Protein AF-A0A0B2RDI6-F1 (afdb_monomer_lite)

InterPro domains:
  IPR013785 Aldolase-type TIM barrel [G3DSA:3.20.20.70] (1-32)
  IPR013785 Aldolase-type TIM barrel [G3DSA:3.20.20.70] (33-181)
  IPR040072 Methyltransferase (Class A) [PTHR30544] (34-178)

Structure (mmCIF, N/CA/C/O backbone):
data_AF-A0A0B2RDI6-F1
#
_entry.id   AF-A0A0B2RDI6-F1
#
loop_
_atom_site.group_PDB
_atom_site.id
_atom_site.type_symbol
_atom_site.label_atom_id
_atom_site.label_alt_id
_atom_site.label_comp_id
_atom_site.label_asym_id
_atom_site.label_entity_id
_atom_site.label_seq_id
_atom_site.pdbx_PDB_ins_code
_atom_site.Cartn_x
_atom_site.Cartn_y
_atom_site.Cartn_z
_atom_site.occupancy
_atom_site.B_iso_or_equiv
_atom_site.auth_seq_id
_atom_site.auth_comp_id
_atom_site.auth_asym_id
_atom_site.auth_atom_id
_atom_site.pdbx_PDB_model_num
ATOM 1 N N . GLN A 1 1 ? 14.333 -8.161 12.331 1.00 55.66 1 GLN A N 1
ATOM 2 C CA . GLN A 1 1 ? 14.689 -9.020 11.202 1.00 55.66 1 GLN A CA 1
ATOM 3 C C . GLN A 1 1 ? 15.923 -8.425 10.549 1.00 55.66 1 GLN A C 1
ATOM 5 O O . GLN A 1 1 ? 15.960 -7.224 10.313 1.00 55.66 1 GLN A O 1
ATOM 10 N N . LEU A 1 2 ? 16.931 -9.261 10.303 1.00 61.75 2 LEU A N 1
ATOM 11 C CA . LEU A 1 2 ? 18.015 -8.994 9.362 1.00 61.75 2 LEU A CA 1
ATOM 12 C C . LEU A 1 2 ? 17.568 -9.537 8.002 1.00 61.75 2 LEU A C 1
ATOM 14 O O . LEU A 1 2 ? 17.430 -10.754 7.836 1.00 61.75 2 LEU A O 1
ATOM 18 N N . GLY A 1 3 ? 17.292 -8.629 7.063 1.00 66.44 3 GLY A N 1
ATOM 19 C CA . GLY A 1 3 ? 16.558 -8.953 5.837 1.00 66.44 3 GLY A CA 1
ATOM 20 C C . GLY A 1 3 ? 15.044 -9.115 6.070 1.00 66.44 3 GLY A C 1
ATOM 21 O O . GLY A 1 3 ? 14.566 -8.857 7.175 1.00 66.44 3 GLY A O 1
ATOM 22 N N . CYS A 1 4 ? 14.268 -9.515 5.054 1.00 69.69 4 CYS A N 1
ATOM 23 C CA . CYS A 1 4 ? 12.799 -9.570 5.141 1.00 69.69 4 CYS A CA 1
ATOM 24 C C . CYS A 1 4 ? 12.193 -10.826 4.491 1.00 69.69 4 CYS A C 1
ATOM 26 O O . CYS A 1 4 ? 12.518 -11.175 3.359 1.00 69.69 4 CYS A O 1
ATOM 28 N N . LYS A 1 5 ? 11.244 -11.478 5.183 1.00 72.81 5 LYS A N 1
ATOM 29 C CA . LYS A 1 5 ? 10.504 -12.652 4.663 1.00 72.81 5 LYS A CA 1
ATOM 30 C C . LYS A 1 5 ? 9.453 -12.311 3.602 1.00 72.81 5 LYS A C 1
ATOM 32 O O . LYS A 1 5 ? 8.986 -13.210 2.912 1.00 72.81 5 LYS A O 1
ATOM 37 N N . MET A 1 6 ? 9.069 -11.039 3.480 1.00 74.12 6 MET A N 1
ATOM 38 C CA . MET A 1 6 ? 8.006 -10.615 2.559 1.00 74.12 6 MET A CA 1
ATOM 39 C C . MET A 1 6 ? 8.438 -10.670 1.091 1.00 74.12 6 MET A C 1
ATOM 41 O O . MET A 1 6 ? 7.585 -10.838 0.219 1.00 74.12 6 MET A O 1
ATOM 45 N N . GLY A 1 7 ? 9.744 -10.538 0.825 1.00 69.19 7 GLY A N 1
ATOM 46 C CA . GLY A 1 7 ? 10.308 -10.621 -0.524 1.00 69.19 7 GLY A CA 1
ATOM 47 C C . GLY A 1 7 ? 9.741 -9.580 -1.490 1.00 69.19 7 GLY A C 1
ATOM 48 O O . GLY A 1 7 ? 9.550 -9.886 -2.660 1.00 69.19 7 GLY A O 1
ATOM 49 N N . CYS A 1 8 ? 9.394 -8.383 -1.007 1.00 75.44 8 CYS A N 1
ATOM 50 C CA . CYS A 1 8 ? 8.837 -7.332 -1.856 1.00 75.44 8 CYS A CA 1
ATOM 51 C C . CYS A 1 8 ? 9.841 -6.937 -2.946 1.00 75.44 8 CYS A C 1
ATOM 53 O O . CYS A 1 8 ? 10.947 -6.500 -2.632 1.00 75.44 8 CYS A O 1
ATOM 55 N N . ASN A 1 9 ? 9.427 -7.021 -4.210 1.00 78.62 9 ASN A N 1
ATOM 56 C CA . ASN A 1 9 ? 10.300 -6.823 -5.374 1.00 78.62 9 ASN A CA 1
ATOM 57 C C . ASN A 1 9 ? 10.726 -5.352 -5.577 1.00 78.62 9 ASN A C 1
ATOM 59 O O . ASN A 1 9 ? 11.577 -5.055 -6.407 1.00 78.62 9 ASN A O 1
ATOM 63 N N . PHE A 1 10 ? 10.121 -4.427 -4.830 1.00 70.75 10 PHE A N 1
ATOM 64 C CA . PHE A 1 10 ? 10.419 -2.991 -4.837 1.00 70.75 10 PHE A CA 1
ATOM 65 C C . PHE A 1 10 ? 11.249 -2.541 -3.620 1.00 70.75 10 PHE A C 1
ATOM 67 O O . PHE A 1 10 ? 11.517 -1.355 -3.466 1.00 70.75 10 PHE A O 1
ATOM 74 N N . CYS A 1 11 ? 11.615 -3.444 -2.704 1.00 72.44 11 CYS A N 1
ATOM 75 C CA . CYS A 1 11 ? 12.265 -3.098 -1.437 1.00 72.44 11 CYS A CA 1
ATOM 76 C C . CYS A 1 11 ? 13.647 -3.747 -1.344 1.00 72.44 11 CYS A C 1
ATOM 78 O O . CYS A 1 11 ? 13.751 -4.969 -1.455 1.00 72.44 11 CYS A O 1
ATOM 80 N N . ALA A 1 12 ? 14.699 -2.973 -1.047 1.00 71.56 12 ALA A N 1
ATOM 81 C CA . ALA A 1 12 ? 16.057 -3.515 -0.966 1.00 71.56 12 ALA A CA 1
ATOM 82 C C . ALA A 1 12 ? 16.187 -4.596 0.115 1.00 71.56 12 ALA A C 1
ATOM 84 O O . ALA A 1 12 ? 16.801 -5.636 -0.111 1.00 71.56 12 ALA A O 1
ATOM 85 N N . THR A 1 13 ? 15.540 -4.406 1.268 1.00 68.94 13 THR A N 1
ATOM 86 C CA . THR A 1 13 ? 15.526 -5.403 2.348 1.00 68.94 13 THR A CA 1
ATOM 87 C C . THR A 1 13 ? 14.777 -6.682 1.951 1.00 68.94 13 THR A C 1
ATOM 89 O O . THR A 1 13 ? 15.102 -7.762 2.444 1.00 68.94 13 THR A O 1
ATOM 92 N N . GLY A 1 14 ? 13.792 -6.577 1.050 1.00 66.06 14 GLY A N 1
ATOM 93 C CA . GLY A 1 14 ? 13.122 -7.725 0.434 1.00 66.06 14 GLY A CA 1
ATOM 94 C C . GLY A 1 14 ? 14.078 -8.525 -0.450 1.00 66.06 14 GLY A C 1
ATOM 95 O O . GLY A 1 14 ? 14.174 -9.742 -0.294 1.00 66.06 14 GLY A O 1
ATOM 96 N N . SER A 1 15 ? 14.850 -7.837 -1.295 1.00 70.88 15 SER A N 1
ATOM 97 C CA . SER A 1 15 ? 15.846 -8.447 -2.187 1.00 70.88 15 SER A CA 1
ATOM 98 C C . SER A 1 15 ? 16.991 -9.150 -1.448 1.00 70.88 15 SER A C 1
ATOM 100 O O . SER A 1 15 ? 17.579 -10.087 -1.976 1.00 70.88 15 SER A O 1
ATOM 102 N N . MET A 1 16 ? 17.296 -8.746 -0.210 1.00 67.75 16 MET A N 1
ATOM 103 C CA . MET A 1 16 ? 18.313 -9.397 0.631 1.00 67.75 16 MET A CA 1
ATOM 104 C C . MET A 1 16 ? 17.883 -10.772 1.181 1.00 67.75 16 MET A C 1
ATOM 106 O O . MET A 1 16 ? 18.728 -11.499 1.712 1.00 67.75 16 MET A O 1
ATOM 110 N N . GLY A 1 17 ? 16.592 -11.123 1.088 1.00 64.25 17 GLY A N 1
ATOM 111 C CA . GLY A 1 17 ? 16.019 -12.328 1.696 1.00 64.25 17 GLY A CA 1
ATOM 112 C C . GLY A 1 17 ? 16.033 -12.293 3.230 1.00 64.25 17 GLY A C 1
ATOM 113 O O . GLY A 1 17 ? 16.539 -11.358 3.841 1.00 64.25 17 GLY A O 1
ATOM 114 N N . PHE A 1 18 ? 15.463 -13.302 3.892 1.00 75.50 18 PHE A N 1
ATOM 115 C CA . PHE A 1 18 ? 15.474 -13.392 5.359 1.00 75.50 18 PHE A CA 1
ATOM 116 C C . PHE A 1 18 ? 16.725 -14.112 5.871 1.00 75.50 18 PHE A C 1
ATOM 118 O O . PHE A 1 18 ? 16.995 -15.235 5.451 1.00 75.50 18 PHE A O 1
ATOM 125 N N . LYS A 1 19 ? 17.438 -13.501 6.829 1.00 73.25 19 LYS A N 1
ATOM 126 C CA . LYS A 1 19 ? 18.586 -14.123 7.509 1.00 73.25 19 LYS A CA 1
ATOM 127 C C . LYS A 1 19 ? 18.251 -14.562 8.932 1.00 73.25 19 LYS A C 1
ATOM 129 O O . LYS A 1 19 ? 18.345 -15.745 9.238 1.00 73.25 19 LYS A O 1
ATOM 134 N N . ASN A 1 20 ? 17.862 -13.631 9.807 1.00 60.94 20 ASN A N 1
ATOM 135 C CA . ASN A 1 20 ? 17.522 -13.950 11.198 1.00 60.94 20 ASN A CA 1
ATOM 136 C C . ASN A 1 20 ? 16.555 -12.923 11.814 1.00 60.94 20 ASN A C 1
ATOM 138 O O . ASN A 1 20 ? 16.365 -11.824 11.285 1.00 60.94 20 ASN A O 1
ATOM 142 N N . ASN A 1 21 ? 15.948 -13.263 12.949 1.00 63.91 21 ASN A N 1
ATOM 143 C CA . ASN A 1 21 ? 15.257 -12.295 13.797 1.00 63.91 21 ASN A CA 1
ATOM 144 C C . ASN A 1 21 ? 16.281 -11.500 14.622 1.00 63.91 21 ASN A C 1
ATOM 146 O O . ASN A 1 21 ? 17.353 -12.007 14.937 1.00 63.91 21 ASN A O 1
ATOM 150 N N . LEU A 1 22 ? 15.951 -10.245 14.928 1.00 52.34 22 LEU A N 1
ATOM 151 C CA . LEU A 1 22 ? 16.745 -9.421 15.847 1.00 52.34 22 LEU A CA 1
ATOM 152 C C . LEU A 1 22 ? 16.388 -9.809 17.299 1.00 52.34 22 LEU A C 1
ATOM 154 O O . LEU A 1 22 ? 15.410 -10.527 17.514 1.00 52.34 22 LEU A O 1
ATOM 158 N N . SER A 1 23 ? 17.167 -9.392 18.294 1.00 49.38 23 SER A N 1
ATOM 159 C CA . SER A 1 23 ? 16.814 -9.594 19.708 1.00 49.38 23 SER A CA 1
ATOM 160 C C . SER A 1 23 ? 15.769 -8.573 20.175 1.00 49.38 23 SER A C 1
ATOM 162 O O . SER A 1 23 ? 15.641 -7.508 19.581 1.00 49.38 23 SER A O 1
ATOM 164 N N . SER A 1 24 ? 15.030 -8.847 21.259 1.00 48.91 24 SER A N 1
ATOM 165 C CA . SER A 1 24 ? 14.011 -7.932 21.818 1.00 48.91 24 SER A CA 1
ATOM 166 C C . SER A 1 24 ? 14.545 -6.518 22.110 1.00 48.91 24 SER A C 1
ATOM 168 O O . SER A 1 24 ? 13.804 -5.548 21.971 1.00 48.91 24 SER A O 1
ATOM 170 N N . GLY A 1 25 ? 15.836 -6.397 22.454 1.00 39.94 25 GLY A N 1
ATOM 171 C CA . GLY A 1 25 ? 16.526 -5.116 22.664 1.00 39.94 25 GLY A CA 1
ATOM 172 C C . GLY A 1 25 ? 16.821 -4.329 21.378 1.00 39.94 25 GLY A C 1
ATOM 173 O O . GLY A 1 25 ? 17.068 -3.133 21.438 1.00 39.94 25 GLY A O 1
ATOM 174 N N . GLU A 1 26 ? 16.728 -4.973 20.216 1.00 45.78 26 GLU A N 1
ATOM 175 C CA . GLU A 1 26 ? 16.889 -4.394 18.874 1.00 45.78 26 GLU A CA 1
ATOM 176 C C . GLU A 1 26 ? 15.532 -4.276 18.131 1.00 45.78 26 GLU A C 1
ATOM 178 O O . GLU A 1 26 ? 15.491 -3.874 16.969 1.00 45.78 26 GLU A O 1
ATOM 183 N N . ILE A 1 27 ? 14.418 -4.672 18.773 1.00 47.72 27 ILE A N 1
ATOM 184 C CA . ILE A 1 27 ? 13.132 -5.022 18.129 1.00 47.72 27 ILE A CA 1
ATOM 185 C C . ILE A 1 27 ? 11.962 -4.091 18.440 1.00 47.72 27 ILE A C 1
ATOM 187 O O . ILE A 1 27 ? 10.889 -4.306 17.884 1.00 47.72 27 ILE A O 1
ATOM 191 N N . VAL A 1 28 ? 12.111 -3.047 19.257 1.00 40.94 28 VAL A N 1
ATOM 192 C CA . VAL A 1 28 ? 10.952 -2.249 19.725 1.00 40.94 28 VAL A CA 1
ATOM 193 C C . VAL A 1 28 ? 10.141 -1.558 18.595 1.00 40.94 28 VAL A C 1
ATOM 195 O O . VAL A 1 28 ? 9.100 -0.973 18.856 1.00 40.94 28 VAL A O 1
ATOM 198 N N . GLU A 1 29 ? 10.483 -1.745 17.317 1.00 44.69 29 GLU A N 1
ATOM 199 C CA . GLU A 1 29 ? 9.603 -1.450 16.179 1.00 44.69 29 GLU A CA 1
ATOM 200 C C . GLU A 1 29 ? 9.430 -2.604 15.157 1.00 44.69 29 GLU A C 1
ATOM 202 O O . GLU A 1 29 ? 9.470 -2.370 13.954 1.00 44.69 29 GLU A O 1
ATOM 207 N N . GLN A 1 30 ? 9.274 -3.876 15.558 1.00 38.09 30 GLN A N 1
ATOM 208 C CA . GLN A 1 30 ? 9.114 -4.981 14.585 1.00 38.09 30 GLN A CA 1
ATOM 209 C C . GLN A 1 30 ? 8.209 -6.128 15.048 1.00 38.09 30 GLN A C 1
ATOM 211 O O . GLN A 1 30 ? 8.651 -7.268 15.209 1.00 38.09 30 GLN A O 1
ATOM 216 N N . LEU A 1 31 ? 6.913 -5.859 15.198 1.00 42.16 31 LEU A N 1
ATOM 217 C CA . LEU A 1 31 ? 5.933 -6.881 15.573 1.00 42.16 31 LEU A CA 1
ATOM 218 C C . LEU A 1 31 ? 4.974 -7.221 14.423 1.00 42.16 31 LEU A C 1
ATOM 220 O O . LEU A 1 31 ? 3.780 -6.970 14.502 1.00 42.16 31 LEU A O 1
ATOM 224 N N . VAL A 1 32 ? 5.485 -7.823 13.342 1.00 39.56 32 VAL A N 1
ATOM 225 C CA . VAL A 1 32 ? 4.635 -8.452 12.312 1.00 39.56 32 VAL A CA 1
ATOM 226 C C . VAL A 1 32 ? 5.298 -9.729 11.802 1.00 39.56 32 VAL A C 1
ATOM 228 O O . VAL A 1 32 ? 6.120 -9.665 10.896 1.00 39.56 32 VAL A O 1
ATOM 231 N N . HIS A 1 33 ? 4.956 -10.887 12.379 1.00 35.38 33 HIS A N 1
ATOM 232 C CA . HIS A 1 33 ? 4.965 -12.206 11.718 1.00 35.38 33 HIS A CA 1
ATOM 233 C C . HIS A 1 33 ? 4.315 -13.258 12.636 1.00 35.38 33 HIS A C 1
ATOM 235 O O . HIS A 1 33 ? 4.952 -13.695 13.583 1.00 35.38 33 HIS A O 1
ATOM 241 N N . VAL A 1 34 ? 3.061 -13.628 12.350 1.00 31.78 34 VAL A N 1
ATOM 242 C CA . VAL A 1 34 ? 2.435 -14.978 12.321 1.00 31.78 34 VAL A CA 1
ATOM 243 C C . VAL A 1 34 ? 0.935 -14.706 12.160 1.00 31.78 34 VAL A C 1
ATOM 245 O O . VAL A 1 34 ? 0.288 -14.276 13.105 1.00 31.78 34 VAL A O 1
ATOM 248 N N . GLY A 1 35 ? 0.400 -14.884 10.946 1.00 44.09 35 GLY A N 1
ATOM 249 C CA . GLY A 1 35 ? -1.008 -14.628 10.620 1.00 44.09 35 GLY A CA 1
ATOM 250 C C . GLY A 1 35 ? -1.423 -13.181 10.885 1.00 44.09 35 GLY A C 1
ATOM 251 O O . GLY A 1 35 ? -1.831 -12.864 11.994 1.00 44.09 35 GLY A O 1
ATOM 252 N N . ILE A 1 36 ? -1.356 -12.313 9.868 1.00 56.75 36 ILE A N 1
ATOM 253 C CA . ILE A 1 36 ? -1.714 -10.880 9.962 1.00 56.75 36 ILE A CA 1
ATOM 254 C C . ILE A 1 36 ? -2.978 -10.652 10.813 1.00 56.75 36 ILE A C 1
ATOM 256 O O . ILE A 1 36 ? -2.986 -9.789 11.678 1.00 56.75 36 ILE A O 1
ATOM 260 N N . ILE A 1 37 ? -3.986 -11.510 10.656 1.00 57.66 37 ILE A N 1
ATOM 261 C CA . ILE A 1 37 ? -5.246 -11.489 11.409 1.00 57.66 37 ILE A CA 1
ATOM 262 C C . ILE A 1 37 ? -5.040 -11.723 12.917 1.00 57.66 37 ILE A C 1
ATOM 264 O O . ILE A 1 37 ? -5.522 -10.957 13.747 1.00 57.66 37 ILE A O 1
ATOM 268 N N . HIS A 1 38 ? -4.307 -12.775 13.292 1.00 59.09 38 HIS A N 1
ATOM 269 C CA . HIS A 1 38 ? -4.096 -13.141 14.694 1.00 59.09 38 HIS A CA 1
ATOM 270 C C . HIS A 1 38 ? -3.148 -12.161 15.398 1.00 59.09 38 HIS A C 1
ATOM 272 O O . HIS A 1 38 ? -3.359 -11.819 16.559 1.00 59.09 38 HIS A O 1
ATOM 278 N N . ALA A 1 39 ? -2.138 -11.664 14.680 1.00 63.78 39 ALA A N 1
ATOM 279 C CA . ALA A 1 39 ? -1.212 -10.656 15.180 1.00 63.78 39 ALA A CA 1
ATOM 280 C C . ALA A 1 39 ? -1.897 -9.300 15.411 1.00 63.78 39 ALA A C 1
ATOM 282 O O . ALA A 1 39 ? -1.655 -8.683 16.442 1.00 63.78 39 ALA A O 1
ATOM 283 N N . ILE A 1 40 ? -2.787 -8.867 14.508 1.00 64.50 40 ILE A N 1
ATOM 284 C CA . ILE A 1 40 ? -3.571 -7.632 14.679 1.00 64.50 40 ILE A CA 1
ATOM 285 C C . ILE A 1 40 ? -4.455 -7.721 15.931 1.00 64.50 40 ILE A C 1
ATOM 287 O O . ILE A 1 40 ? -4.456 -6.804 16.753 1.00 64.50 40 ILE A O 1
ATOM 291 N N . ASN A 1 41 ? -5.150 -8.847 16.118 1.00 64.88 41 ASN A N 1
ATOM 292 C CA . ASN A 1 41 ? -6.001 -9.060 17.291 1.00 64.88 41 ASN A CA 1
ATOM 293 C C . ASN A 1 41 ? -5.192 -9.104 18.593 1.00 64.88 41 ASN A C 1
ATOM 295 O O . ASN A 1 41 ? -5.609 -8.539 19.601 1.00 64.88 41 ASN A O 1
ATOM 299 N N . LYS A 1 42 ? -4.016 -9.738 18.571 1.00 69.00 42 LYS A N 1
ATOM 300 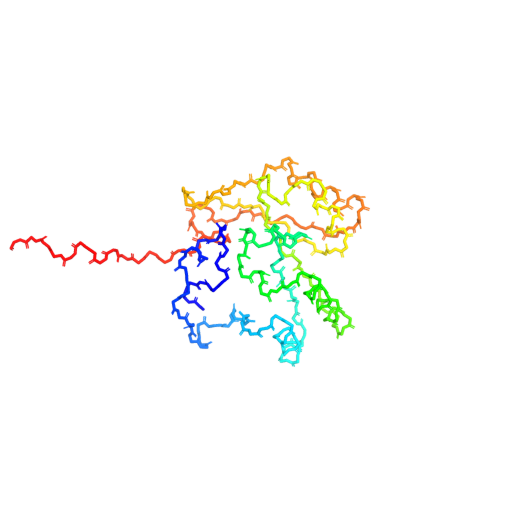C CA . LYS A 1 42 ? -3.122 -9.775 19.730 1.00 69.00 42 LYS A CA 1
ATOM 301 C C . LYS A 1 42 ? -2.556 -8.388 20.059 1.00 69.00 42 LYS A C 1
ATOM 303 O O . LYS A 1 42 ? -2.579 -7.991 21.216 1.00 69.00 42 LYS A O 1
ATOM 308 N N . LEU A 1 43 ? -2.129 -7.628 19.048 1.00 66.44 43 LEU A N 1
ATOM 309 C CA . LEU A 1 43 ? -1.599 -6.272 19.215 1.00 66.44 43 LEU A CA 1
ATOM 310 C C . LEU A 1 43 ? -2.626 -5.330 19.857 1.00 66.44 43 LEU A C 1
ATOM 312 O O . LEU A 1 43 ? -2.254 -4.516 20.695 1.00 66.44 43 LEU A O 1
ATOM 316 N N . HIS A 1 44 ? -3.908 -5.454 19.499 1.00 66.69 44 HIS A N 1
ATOM 317 C CA . HIS A 1 44 ? -4.978 -4.669 20.119 1.00 66.69 44 HIS A CA 1
ATOM 318 C C . HIS A 1 44 ? -5.063 -4.887 21.635 1.00 66.69 44 HIS A C 1
ATOM 320 O O . HIS A 1 44 ? -5.204 -3.925 22.386 1.00 66.69 44 HIS A O 1
ATOM 326 N N . ASN A 1 45 ? -4.965 -6.146 22.067 1.00 68.88 45 ASN A N 1
ATOM 327 C CA . ASN A 1 45 ? -5.042 -6.503 23.480 1.00 68.88 45 ASN A CA 1
ATOM 328 C C . ASN A 1 45 ? -3.780 -6.080 24.239 1.00 68.88 45 ASN A C 1
ATOM 330 O O . ASN A 1 45 ? -3.878 -5.577 25.354 1.00 68.88 45 ASN A O 1
ATOM 334 N N . ASP A 1 46 ? -2.609 -6.279 23.629 1.00 69.75 46 ASP A N 1
ATOM 335 C CA . ASP A 1 46 ? -1.319 -6.026 24.274 1.00 69.75 46 ASP A CA 1
ATOM 336 C C . ASP A 1 46 ? -0.995 -4.518 24.346 1.00 69.75 46 ASP A C 1
ATOM 338 O O . ASP A 1 46 ? -0.347 -4.073 25.293 1.00 69.75 46 ASP A O 1
ATOM 342 N N . LEU A 1 47 ? -1.435 -3.720 23.361 1.00 67.75 47 LEU A N 1
ATOM 343 C CA . LEU A 1 47 ? -1.140 -2.285 23.236 1.00 67.75 47 LEU A CA 1
ATOM 344 C C . LEU A 1 47 ? -2.390 -1.481 22.818 1.00 67.75 47 LEU A C 1
ATOM 346 O O . LEU A 1 47 ? -2.480 -0.993 21.681 1.00 67.75 47 LEU A O 1
ATOM 350 N N . PRO A 1 48 ? -3.367 -1.301 23.727 1.00 68.69 48 PRO A N 1
ATOM 351 C CA . PRO A 1 48 ? -4.550 -0.503 23.442 1.00 68.69 48 PRO A CA 1
ATOM 352 C C . PRO A 1 48 ? -4.145 0.957 23.214 1.00 68.69 48 PRO A C 1
ATOM 354 O O . PRO A 1 48 ? -3.436 1.552 24.022 1.00 68.69 48 PRO A O 1
ATOM 357 N N . GLY A 1 49 ? -4.600 1.557 22.112 1.00 70.06 49 GLY A N 1
ATOM 358 C CA . GLY A 1 49 ? -4.320 2.968 21.820 1.00 70.06 49 GLY A CA 1
ATOM 359 C C . GLY A 1 49 ? -3.460 3.244 20.582 1.00 70.06 49 GLY A C 1
ATOM 360 O O . GLY A 1 49 ? -3.356 4.396 20.169 1.00 70.06 49 GLY A O 1
ATOM 361 N N . LEU A 1 50 ? -2.842 2.221 19.985 1.00 73.25 50 LEU A N 1
ATOM 362 C CA . LEU A 1 50 ? -1.913 2.400 18.867 1.00 73.25 50 LEU A CA 1
ATOM 363 C C . LEU A 1 50 ? -2.643 2.505 17.516 1.00 73.25 50 LEU A C 1
ATOM 365 O O . LEU A 1 50 ? -3.491 1.674 17.198 1.00 73.25 50 LEU A O 1
ATOM 369 N N . ASN A 1 51 ? -2.278 3.494 16.693 1.00 75.62 51 ASN A N 1
ATOM 370 C CA . ASN A 1 51 ? -2.714 3.545 15.293 1.00 75.62 51 ASN A CA 1
ATOM 371 C C . ASN A 1 51 ? -1.991 2.477 14.464 1.00 75.62 51 ASN A C 1
ATOM 373 O O . ASN A 1 51 ? -0.792 2.262 14.634 1.00 75.62 51 ASN A O 1
ATOM 377 N N . LEU A 1 52 ? -2.699 1.857 13.521 1.00 78.81 52 LEU A N 1
ATOM 378 C CA . LEU A 1 52 ? -2.143 0.805 12.673 1.00 78.81 52 LEU A CA 1
ATOM 379 C C . LEU A 1 52 ? -1.761 1.375 11.305 1.00 78.81 52 LEU A C 1
ATOM 381 O O . LEU A 1 52 ? -2.626 1.850 10.577 1.00 78.81 52 LEU A O 1
ATOM 385 N N . ALA A 1 53 ? -0.488 1.290 10.923 1.00 78.88 53 ALA A N 1
ATOM 386 C CA . ALA A 1 53 ? -0.075 1.460 9.531 1.00 78.88 53 ALA A CA 1
ATOM 387 C C . ALA A 1 53 ? -0.026 0.084 8.855 1.00 78.88 53 ALA A C 1
ATOM 389 O O . ALA A 1 53 ? 0.581 -0.848 9.382 1.00 78.88 53 ALA A O 1
ATOM 390 N N . PHE A 1 54 ? -0.690 -0.060 7.710 1.00 83.38 54 PHE A N 1
ATOM 391 C CA . PHE A 1 54 ? -0.803 -1.328 7.004 1.00 83.38 54 PHE A CA 1
ATOM 392 C C . PHE A 1 54 ? -0.347 -1.211 5.548 1.00 83.38 54 PHE A C 1
ATOM 394 O O . PHE A 1 54 ? -0.957 -0.519 4.733 1.00 83.38 54 PHE A O 1
ATOM 401 N N . SER A 1 55 ? 0.700 -1.955 5.206 1.00 83.94 55 SER A N 1
ATOM 402 C CA . SER A 1 55 ? 1.297 -2.011 3.873 1.00 83.94 55 SER A CA 1
ATOM 403 C C . SER A 1 55 ? 0.453 -2.850 2.898 1.00 83.94 55 SER A C 1
ATOM 405 O O . SER A 1 55 ? 0.609 -4.069 2.785 1.00 83.94 55 SER A O 1
ATOM 407 N N . LEU A 1 56 ? -0.483 -2.198 2.196 1.00 87.81 56 LEU A N 1
ATOM 408 C CA . LEU A 1 56 ? -1.388 -2.851 1.238 1.00 87.81 56 LEU A CA 1
ATOM 409 C C . LEU A 1 56 ? -0.775 -2.953 -0.159 1.00 87.81 56 LEU A C 1
ATOM 411 O O . LEU A 1 56 ? -0.761 -4.037 -0.748 1.00 87.81 56 LEU A O 1
ATOM 415 N N . HIS A 1 57 ? -0.301 -1.807 -0.655 1.00 90.25 57 HIS A N 1
ATOM 416 C CA . HIS A 1 57 ? 0.414 -1.600 -1.917 1.00 90.25 57 HIS A CA 1
ATOM 417 C C . HIS A 1 57 ? -0.298 -1.947 -3.230 1.00 90.25 57 HIS A C 1
ATOM 419 O O . HIS A 1 57 ? 0.174 -1.507 -4.266 1.00 90.25 57 HIS A O 1
ATOM 425 N N . ALA A 1 58 ? -1.413 -2.674 -3.241 1.00 92.44 58 ALA A N 1
ATOM 426 C CA . ALA A 1 58 ? -2.259 -2.782 -4.429 1.00 92.44 58 ALA A CA 1
ATOM 427 C C . ALA A 1 58 ? -3.708 -3.150 -4.063 1.00 92.44 58 ALA A C 1
ATOM 429 O O . ALA A 1 58 ? -3.923 -3.878 -3.088 1.00 92.44 58 ALA A O 1
ATOM 430 N N . PRO A 1 59 ? -4.702 -2.670 -4.831 1.00 92.88 59 PRO A N 1
ATOM 431 C CA . PRO A 1 59 ? -6.119 -2.936 -4.590 1.00 92.88 59 PRO A CA 1
ATOM 432 C C . PRO A 1 59 ? -6.600 -4.273 -5.173 1.00 92.88 59 PRO A C 1
ATOM 434 O O . PRO A 1 59 ? -7.734 -4.670 -4.918 1.00 92.88 59 PRO A O 1
ATOM 437 N N . ALA A 1 60 ? -5.759 -4.968 -5.942 1.00 93.19 60 ALA A N 1
ATOM 438 C CA . ALA A 1 60 ? -6.070 -6.242 -6.580 1.00 93.19 60 ALA A CA 1
ATOM 439 C C . ALA A 1 60 ? -5.043 -7.319 -6.191 1.00 93.19 60 ALA A C 1
ATOM 441 O O . ALA A 1 60 ? -3.857 -7.041 -5.999 1.00 93.19 60 ALA A O 1
ATOM 442 N N . GLN A 1 61 ? -5.509 -8.558 -6.002 1.00 92.62 61 GLN A N 1
ATOM 443 C CA . GLN A 1 61 ? -4.699 -9.644 -5.437 1.00 92.62 61 GLN A CA 1
ATOM 444 C C . GLN A 1 61 ? -3.528 -10.050 -6.341 1.00 92.62 61 GLN A C 1
ATOM 446 O O . GLN A 1 61 ? -2.441 -10.329 -5.846 1.00 92.62 61 GLN A O 1
ATOM 451 N N . ASP A 1 62 ? -3.755 -10.104 -7.643 1.00 94.19 62 ASP A N 1
ATOM 452 C CA . ASP A 1 62 ? -2.759 -10.393 -8.672 1.00 94.19 62 ASP A CA 1
ATOM 453 C C . ASP A 1 62 ? -1.605 -9.384 -8.645 1.00 94.19 62 ASP A C 1
ATOM 455 O O . ASP A 1 62 ? -0.447 -9.785 -8.499 1.00 94.19 62 ASP A O 1
ATOM 459 N N . ILE A 1 63 ? -1.920 -8.087 -8.641 1.00 93.31 63 ILE A N 1
ATOM 460 C CA . ILE A 1 63 ? -0.927 -7.010 -8.538 1.00 93.31 63 ILE A CA 1
ATOM 461 C C . ILE A 1 63 ? -0.185 -7.112 -7.201 1.00 93.31 63 ILE A C 1
ATOM 463 O O . ILE A 1 63 ? 1.045 -7.035 -7.159 1.00 93.31 63 ILE A O 1
ATOM 467 N N . ARG A 1 64 ? -0.898 -7.384 -6.094 1.00 92.62 64 ARG A N 1
ATOM 468 C CA . ARG A 1 64 ? -0.266 -7.626 -4.784 1.00 92.62 64 ARG A CA 1
ATOM 469 C C . ARG A 1 64 ? 0.720 -8.788 -4.836 1.00 92.62 64 ARG A C 1
ATOM 471 O O . ARG A 1 64 ? 1.794 -8.680 -4.257 1.00 92.62 64 ARG A O 1
ATOM 478 N N . CYS A 1 65 ? 0.392 -9.884 -5.514 1.00 89.00 65 CYS A N 1
ATOM 479 C CA . CYS A 1 65 ? 1.292 -11.025 -5.666 1.00 89.00 65 CYS A CA 1
ATOM 480 C C . CYS A 1 65 ? 2.493 -10.726 -6.570 1.00 89.00 65 CYS A C 1
ATOM 482 O O . CYS A 1 65 ? 3.562 -11.292 -6.342 1.00 89.00 65 CYS A O 1
ATOM 484 N N . GLN A 1 66 ? 2.343 -9.842 -7.558 1.00 89.88 66 GLN A N 1
ATOM 485 C CA . GLN A 1 66 ? 3.441 -9.389 -8.411 1.00 89.88 66 GLN A CA 1
ATOM 486 C C . GLN A 1 66 ? 4.465 -8.554 -7.629 1.00 89.88 66 GLN A C 1
ATOM 488 O O . GLN A 1 66 ? 5.672 -8.748 -7.783 1.00 89.88 66 GLN A O 1
ATOM 493 N N . ILE A 1 67 ? 4.003 -7.636 -6.778 1.00 86.44 67 ILE A N 1
ATOM 494 C CA . ILE A 1 67 ? 4.880 -6.728 -6.019 1.00 86.44 67 ILE A CA 1
ATOM 495 C C . ILE A 1 67 ? 5.349 -7.331 -4.685 1.00 86.44 67 ILE A C 1
ATOM 497 O O . ILE A 1 67 ? 6.455 -7.045 -4.229 1.00 86.44 67 ILE A O 1
ATOM 501 N N . MET A 1 68 ? 4.528 -8.189 -4.075 1.00 83.81 68 MET A N 1
ATOM 502 C CA . MET A 1 68 ? 4.756 -8.856 -2.794 1.00 83.81 68 MET A CA 1
ATOM 503 C C . MET A 1 68 ? 4.381 -10.347 -2.916 1.00 83.81 68 MET A C 1
ATOM 505 O O . MET A 1 68 ? 3.265 -10.738 -2.570 1.00 83.81 68 MET A O 1
ATOM 509 N N . PRO A 1 69 ? 5.298 -11.223 -3.369 1.00 82.81 69 PRO A N 1
ATOM 510 C CA . PRO A 1 69 ? 5.014 -12.640 -3.630 1.00 82.81 69 PRO A CA 1
ATOM 511 C C . PRO A 1 69 ? 4.404 -13.406 -2.447 1.00 82.81 69 PRO A C 1
ATOM 513 O O . PRO A 1 69 ? 3.598 -14.322 -2.653 1.00 82.81 69 PRO A O 1
ATOM 516 N N . ALA A 1 70 ? 4.743 -13.010 -1.213 1.00 78.19 70 ALA A N 1
ATOM 517 C CA . ALA A 1 70 ? 4.168 -13.552 0.019 1.00 78.19 70 ALA A CA 1
ATOM 518 C C . ALA A 1 70 ? 2.651 -13.301 0.149 1.00 78.19 70 ALA A C 1
ATOM 520 O O . ALA A 1 70 ? 1.965 -14.058 0.834 1.00 78.19 70 ALA A O 1
ATOM 521 N N . ALA A 1 71 ? 2.097 -12.304 -0.553 1.00 81.25 71 ALA A N 1
ATOM 522 C CA . ALA A 1 71 ? 0.663 -12.014 -0.580 1.00 81.25 71 ALA A CA 1
ATOM 523 C C . ALA A 1 71 ? -0.179 -13.197 -1.082 1.00 81.25 71 ALA A C 1
ATOM 525 O O . ALA A 1 71 ? -1.364 -13.264 -0.769 1.00 81.25 71 ALA A O 1
ATOM 526 N N . ARG A 1 72 ? 0.411 -14.161 -1.808 1.00 83.38 72 ARG A N 1
ATOM 527 C CA . ARG A 1 72 ? -0.277 -15.396 -2.233 1.00 83.38 72 ARG A CA 1
ATOM 528 C C . ARG A 1 72 ? -0.841 -16.198 -1.062 1.00 83.38 72 ARG A C 1
ATOM 530 O O . ARG A 1 72 ? -1.904 -16.791 -1.191 1.00 83.38 72 ARG A O 1
ATOM 537 N N . ALA A 1 73 ? -0.159 -16.186 0.082 1.00 79.38 73 ALA A N 1
ATOM 538 C CA . ALA A 1 73 ? -0.621 -16.867 1.289 1.00 79.38 73 ALA A CA 1
ATOM 539 C C . ALA A 1 73 ? -1.725 -16.090 2.039 1.00 79.38 73 ALA A C 1
ATOM 541 O O . ALA A 1 73 ? -2.318 -16.620 2.977 1.00 79.38 73 ALA A O 1
ATOM 542 N N . PHE A 1 74 ? -2.013 -14.845 1.637 1.00 79.75 74 PHE A N 1
ATOM 543 C CA . PHE A 1 74 ? -2.906 -13.925 2.346 1.00 79.75 74 PHE A CA 1
ATOM 544 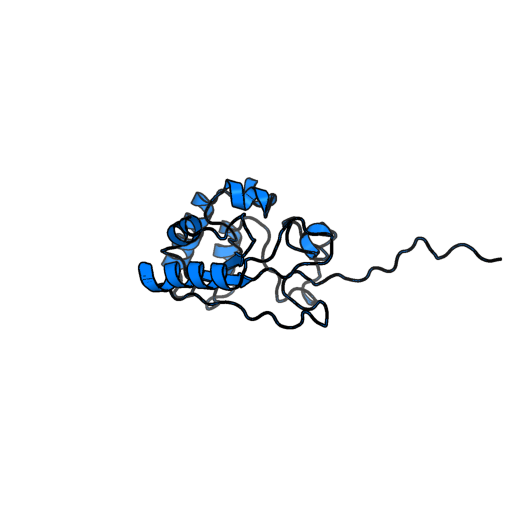C C . PHE A 1 74 ? -3.891 -13.250 1.373 1.00 79.75 74 PHE A C 1
ATOM 546 O O . PHE A 1 74 ? -3.636 -12.129 0.920 1.00 79.75 74 PHE A O 1
ATOM 553 N N . PRO A 1 75 ? -5.025 -13.907 1.056 1.00 87.06 75 PRO A N 1
ATOM 554 C CA . PRO A 1 75 ? -6.028 -13.359 0.149 1.00 87.06 75 PRO A CA 1
ATOM 555 C C . PRO A 1 75 ? -6.535 -11.986 0.602 1.00 87.06 75 PRO A C 1
ATOM 557 O O . PRO A 1 75 ? -6.903 -11.809 1.765 1.00 87.06 75 PRO A O 1
ATOM 560 N N . LEU A 1 76 ? -6.600 -11.034 -0.331 1.00 87.50 76 LEU A N 1
ATOM 561 C CA . LEU A 1 76 ? -6.991 -9.651 -0.069 1.00 87.50 76 LEU A CA 1
ATOM 562 C C . LEU A 1 76 ? -8.362 -9.538 0.605 1.00 87.50 76 LEU A C 1
ATOM 564 O O . LEU A 1 76 ? -8.473 -8.796 1.569 1.00 87.50 76 LEU A O 1
ATOM 568 N N . GLY A 1 77 ? -9.369 -10.308 0.180 1.00 88.44 77 GLY A N 1
ATOM 569 C CA . GLY A 1 77 ? -10.696 -10.288 0.814 1.00 88.44 77 GLY A CA 1
ATOM 570 C C . GLY A 1 77 ? -10.631 -10.565 2.319 1.00 88.44 77 GLY A C 1
ATOM 571 O O . GLY A 1 77 ? -11.003 -9.714 3.116 1.00 88.44 77 GLY A O 1
ATOM 572 N N . LYS A 1 78 ? -10.004 -11.683 2.716 1.00 84.38 78 LYS A N 1
ATOM 573 C CA . LYS A 1 78 ? -9.836 -12.051 4.137 1.00 84.38 78 LYS A CA 1
ATOM 574 C C . LYS A 1 78 ? -9.061 -11.004 4.934 1.00 84.38 78 LYS A C 1
ATOM 576 O O . LYS A 1 78 ? -9.306 -10.807 6.123 1.00 84.38 78 LYS A O 1
ATOM 581 N N . LEU A 1 79 ? -8.085 -10.366 4.294 1.00 84.25 79 LEU A N 1
ATOM 582 C CA . LEU A 1 79 ? -7.333 -9.281 4.901 1.00 84.25 79 LEU A CA 1
ATOM 583 C C . LEU A 1 79 ? -8.225 -8.057 5.143 1.00 84.25 79 LEU A C 1
ATOM 585 O O . LEU A 1 79 ? -8.206 -7.521 6.246 1.00 84.25 79 LEU A O 1
ATOM 589 N N . MET A 1 80 ? -9.010 -7.642 4.147 1.00 86.06 80 MET A N 1
ATOM 590 C CA . MET A 1 80 ? -9.937 -6.517 4.279 1.00 86.06 80 MET A CA 1
ATOM 591 C C . MET A 1 80 ? -10.995 -6.788 5.351 1.00 86.06 80 MET A C 1
ATOM 593 O O . MET A 1 80 ? -11.223 -5.915 6.184 1.00 86.06 80 MET A O 1
ATOM 597 N N . ASP A 1 81 ? -11.542 -8.006 5.402 1.00 85.75 81 ASP A N 1
ATOM 598 C CA . ASP A 1 81 ? -12.485 -8.430 6.446 1.00 85.75 81 ASP A CA 1
ATOM 599 C C . ASP A 1 81 ? -11.872 -8.276 7.847 1.00 85.75 81 ASP A C 1
ATOM 601 O O . ASP A 1 81 ? -12.512 -7.793 8.778 1.00 85.75 81 ASP A O 1
ATOM 605 N N . SER A 1 82 ? -10.593 -8.630 7.991 1.00 81.75 82 SER A N 1
ATOM 606 C CA . SER A 1 82 ? -9.875 -8.544 9.268 1.00 81.75 82 SER A CA 1
ATOM 607 C C . SER A 1 82 ? -9.562 -7.106 9.675 1.00 81.75 82 SER A C 1
ATOM 609 O O . SER A 1 82 ? -9.644 -6.762 10.852 1.00 81.75 82 SER A O 1
ATOM 611 N N . LEU A 1 83 ? -9.210 -6.252 8.710 1.00 81.38 83 LEU A N 1
ATOM 612 C CA . LEU A 1 83 ? -9.006 -4.824 8.957 1.00 81.38 83 LEU A CA 1
ATOM 613 C C . LEU A 1 83 ? -10.324 -4.148 9.346 1.00 81.38 83 LEU A C 1
ATOM 615 O O . LEU A 1 83 ? -10.340 -3.321 10.254 1.00 81.38 83 LEU A O 1
ATOM 619 N N . GLN A 1 84 ? -11.432 -4.528 8.709 1.00 83.75 84 GLN A N 1
ATOM 620 C CA . GLN A 1 84 ? -12.761 -4.039 9.062 1.00 83.75 84 GLN A CA 1
ATOM 621 C C . GLN A 1 84 ? -13.175 -4.491 10.467 1.00 83.75 84 GLN A C 1
ATOM 623 O O . GLN A 1 84 ? -13.657 -3.672 11.250 1.00 83.75 84 GLN A O 1
ATOM 628 N N . ASP A 1 85 ? -12.948 -5.761 10.813 1.00 82.81 85 ASP A N 1
ATOM 629 C CA . ASP A 1 85 ? -13.203 -6.284 12.157 1.00 82.81 85 ASP A CA 1
ATOM 630 C C . ASP A 1 85 ? -12.392 -5.516 13.216 1.00 82.81 85 ASP A C 1
ATOM 632 O O . ASP A 1 85 ? -12.962 -5.036 14.199 1.00 82.81 85 ASP A O 1
ATOM 636 N N . TYR A 1 86 ? -11.097 -5.281 12.972 1.00 77.88 86 TYR A N 1
ATOM 637 C CA . TYR A 1 86 ? -10.250 -4.459 13.844 1.00 77.88 86 TYR A CA 1
ATOM 638 C C . TYR A 1 86 ? -10.783 -3.028 13.993 1.00 77.88 86 TYR A C 1
ATOM 640 O O . TYR A 1 86 ? -10.914 -2.527 15.110 1.00 77.88 86 TYR A O 1
ATOM 648 N N . GLN A 1 87 ? -11.132 -2.375 12.880 1.00 79.56 87 GLN A N 1
ATOM 649 C CA . GLN A 1 87 ? -11.661 -1.009 12.865 1.00 79.56 87 GLN A CA 1
ATOM 650 C C . GLN A 1 87 ? -13.003 -0.906 13.611 1.00 79.56 87 GLN A C 1
ATOM 652 O O . GLN A 1 87 ? -13.290 0.130 14.199 1.00 79.56 87 GLN A O 1
ATOM 657 N N . SER A 1 88 ? -13.820 -1.966 13.617 1.00 83.31 88 SER A N 1
ATOM 658 C CA . SER A 1 88 ? -15.101 -1.995 14.341 1.00 83.31 88 SER A CA 1
ATOM 659 C C . SER A 1 88 ? -14.943 -2.124 15.861 1.00 83.31 88 SER A C 1
ATOM 661 O O . SER A 1 88 ? -15.806 -1.681 16.616 1.00 83.31 88 SER A O 1
ATOM 663 N N . LYS A 1 89 ? -13.826 -2.706 16.311 1.00 78.50 89 LYS A N 1
ATOM 664 C CA . LYS A 1 89 ? -13.509 -2.959 17.726 1.00 78.50 89 LYS A CA 1
ATOM 665 C C . LYS A 1 89 ? -12.588 -1.902 18.332 1.00 78.50 89 LYS A C 1
ATOM 667 O O . LYS A 1 89 ? -12.368 -1.894 19.539 1.00 78.50 89 LYS A O 1
ATOM 672 N N . SER A 1 90 ? -12.039 -1.015 17.505 1.00 74.62 90 SER A N 1
ATOM 673 C CA . SER A 1 90 ? -11.024 -0.044 17.893 1.00 74.62 90 SER A CA 1
ATOM 674 C C . SER A 1 90 ? -11.399 1.357 17.423 1.00 74.62 90 SER A C 1
ATOM 676 O O . SER A 1 90 ? -11.748 1.569 16.268 1.00 74.62 90 SER A O 1
ATOM 678 N N . LEU A 1 91 ? -11.237 2.351 18.298 1.00 75.75 91 LEU A N 1
ATOM 679 C CA . LEU A 1 91 ? -11.309 3.765 17.901 1.00 75.75 91 LEU A CA 1
ATOM 680 C C . LEU A 1 91 ? -10.052 4.226 17.138 1.00 75.75 91 LEU A C 1
ATOM 682 O O . LEU A 1 91 ? -9.979 5.379 16.708 1.00 75.75 91 LEU A O 1
ATOM 686 N N . GLN A 1 92 ? -9.055 3.348 16.987 1.00 77.62 92 GLN A N 1
ATOM 687 C CA . GLN A 1 92 ? -7.792 3.672 16.334 1.00 77.62 92 GLN A CA 1
ATOM 688 C C . GLN A 1 92 ? -7.904 3.657 14.820 1.00 77.62 92 GLN A C 1
ATOM 690 O O . GLN A 1 92 ? -8.654 2.884 14.223 1.00 77.62 92 GLN A O 1
ATOM 695 N N . LYS A 1 93 ? -7.130 4.531 14.181 1.00 77.19 93 LYS A N 1
ATOM 696 C CA . LYS A 1 93 ? -7.149 4.671 12.729 1.00 77.19 93 LYS A CA 1
ATOM 697 C C . LYS A 1 93 ? -6.229 3.641 12.095 1.00 77.19 93 LYS A C 1
ATOM 699 O O . LYS A 1 93 ? -5.105 3.435 12.558 1.00 77.19 93 LYS A O 1
ATOM 704 N N . ILE A 1 94 ? -6.701 3.051 11.002 1.00 81.19 94 ILE A N 1
ATOM 705 C CA . ILE A 1 94 ? -5.858 2.297 10.083 1.00 81.19 94 ILE A CA 1
ATOM 706 C C . ILE A 1 94 ? -5.413 3.243 8.965 1.00 81.19 94 ILE A C 1
ATOM 708 O O . ILE A 1 94 ? -6.238 3.850 8.281 1.00 81.19 94 ILE A O 1
ATOM 712 N N . PHE A 1 95 ? -4.106 3.360 8.774 1.00 81.69 95 PHE A N 1
ATOM 713 C CA . PHE A 1 95 ? -3.488 4.056 7.655 1.00 81.69 95 PHE A CA 1
ATOM 714 C C . PHE A 1 95 ? -3.004 3.024 6.647 1.00 81.69 95 PHE A C 1
ATOM 716 O O . PHE A 1 95 ? -2.149 2.199 6.959 1.00 81.69 95 PHE A O 1
ATOM 723 N N . ILE A 1 96 ? -3.536 3.064 5.433 1.00 87.62 96 ILE A N 1
ATOM 724 C CA . ILE A 1 96 ? -3.097 2.180 4.360 1.00 87.62 96 ILE A CA 1
ATOM 725 C C . ILE A 1 96 ? -1.875 2.784 3.681 1.00 87.62 96 ILE A C 1
ATOM 727 O O . ILE A 1 96 ? -1.950 3.867 3.113 1.00 87.62 96 ILE A O 1
ATOM 731 N N . GLU A 1 97 ? -0.752 2.078 3.698 1.00 87.75 97 GLU A N 1
ATOM 732 C CA . GLU A 1 97 ? 0.437 2.465 2.950 1.00 87.75 97 GLU A CA 1
ATOM 733 C C . GLU A 1 97 ? 0.384 1.904 1.529 1.00 87.75 97 GLU A C 1
ATOM 735 O O . GLU A 1 97 ? 0.206 0.699 1.299 1.00 87.75 97 GLU A O 1
ATOM 740 N N . TYR A 1 98 ? 0.568 2.793 0.558 1.00 92.25 98 TYR A N 1
ATOM 741 C CA . TYR A 1 98 ? 0.432 2.482 -0.854 1.00 92.25 98 TYR A CA 1
ATOM 742 C C . TYR A 1 98 ? 1.626 3.014 -1.632 1.00 92.25 98 TYR A C 1
ATOM 744 O O . TYR A 1 98 ? 1.788 4.222 -1.786 1.00 92.25 98 TYR A O 1
ATOM 752 N N . ILE A 1 99 ? 2.485 2.111 -2.097 1.00 91.69 99 ILE A N 1
ATOM 753 C CA . ILE A 1 99 ? 3.631 2.489 -2.915 1.00 91.69 99 ILE A CA 1
ATOM 754 C C . ILE A 1 99 ? 3.161 2.782 -4.336 1.00 91.69 99 ILE A C 1
ATOM 756 O O . ILE A 1 99 ? 2.358 2.026 -4.864 1.00 91.69 99 ILE A O 1
ATOM 760 N N . MET A 1 100 ? 3.634 3.868 -4.935 1.00 94.62 100 MET A N 1
ATOM 761 C CA . MET A 1 100 ? 3.246 4.272 -6.289 1.00 94.62 100 MET A CA 1
ATOM 762 C C . MET A 1 100 ? 4.306 3.797 -7.287 1.00 94.62 100 MET A C 1
ATOM 764 O O . MET A 1 100 ? 5.433 4.306 -7.270 1.00 94.62 100 MET A O 1
ATOM 768 N N . LEU A 1 101 ? 3.950 2.801 -8.100 1.00 94.38 101 LEU A N 1
ATOM 769 C CA . LEU A 1 101 ? 4.804 2.174 -9.107 1.00 94.38 101 LEU A CA 1
ATOM 770 C C . LEU A 1 101 ? 4.205 2.404 -10.497 1.00 94.38 101 LEU A C 1
ATOM 772 O O . LEU A 1 101 ? 3.082 1.979 -10.774 1.00 94.38 101 LEU A O 1
ATOM 776 N N . ASP A 1 102 ? 4.996 3.040 -11.358 1.00 94.81 102 ASP A N 1
ATOM 777 C CA . ASP A 1 102 ? 4.606 3.456 -12.706 1.00 94.81 102 ASP A CA 1
ATOM 778 C C . ASP A 1 102 ? 4.135 2.274 -13.560 1.00 94.81 102 ASP A C 1
ATOM 780 O O . ASP A 1 102 ? 4.878 1.304 -13.747 1.00 94.81 102 ASP A O 1
ATOM 784 N N . GLY A 1 103 ? 2.896 2.349 -14.053 1.00 94.88 103 GLY A N 1
ATOM 785 C CA . GLY A 1 103 ? 2.290 1.345 -14.930 1.00 94.88 103 GLY A CA 1
ATOM 786 C C . GLY A 1 103 ? 2.000 0.002 -14.256 1.00 94.88 103 GLY A C 1
ATOM 787 O O . GLY A 1 103 ? 1.806 -0.996 -14.947 1.00 94.88 103 GLY A O 1
ATOM 788 N N . VAL A 1 104 ? 2.019 -0.059 -12.920 1.00 95.69 104 VAL A N 1
ATOM 789 C CA . VAL A 1 104 ? 1.770 -1.300 -12.165 1.00 95.69 104 VAL A CA 1
ATOM 790 C C . VAL A 1 104 ? 0.553 -1.174 -11.271 1.00 95.69 104 VAL A C 1
ATOM 792 O O . VAL A 1 104 ? -0.282 -2.070 -11.237 1.00 95.69 104 VAL A O 1
ATOM 795 N N . ASN A 1 105 ? 0.465 -0.093 -10.502 1.00 96.19 105 ASN A N 1
ATOM 796 C CA . ASN A 1 105 ? -0.587 0.073 -9.504 1.00 96.19 105 ASN A CA 1
ATOM 797 C C . ASN A 1 105 ? -1.047 1.533 -9.371 1.00 96.19 105 ASN A C 1
ATOM 799 O O . ASN A 1 105 ? -1.654 1.905 -8.370 1.00 96.19 105 ASN A O 1
ATOM 803 N N . ASP A 1 106 ? -0.756 2.372 -10.360 1.00 96.88 106 ASP A N 1
ATOM 804 C CA . ASP A 1 106 ? -0.954 3.820 -10.305 1.00 96.88 106 ASP A CA 1
ATOM 805 C C . ASP A 1 106 ? -1.948 4.361 -11.345 1.00 96.88 106 ASP A C 1
ATOM 807 O O . ASP A 1 106 ? -2.155 5.569 -11.434 1.00 96.88 106 ASP A O 1
ATOM 811 N N . GLU A 1 107 ? -2.600 3.483 -12.107 1.00 96.56 107 GLU A N 1
ATOM 812 C CA . GLU A 1 107 ? -3.704 3.873 -12.989 1.00 96.56 107 GLU A CA 1
ATOM 813 C C . GLU A 1 107 ? -4.950 4.348 -12.219 1.00 96.56 107 GLU A C 1
ATOM 815 O O . GLU A 1 107 ? -5.215 3.925 -11.092 1.00 96.56 107 GLU A O 1
ATOM 820 N N . GLU A 1 108 ? -5.777 5.178 -12.861 1.00 96.38 108 GLU A N 1
ATOM 821 C CA . GLU A 1 108 ? -6.981 5.774 -12.259 1.00 96.38 108 GLU A CA 1
ATOM 822 C C . GLU A 1 108 ? -7.947 4.733 -11.681 1.00 96.38 108 GLU A C 1
ATOM 824 O O . GLU A 1 108 ? -8.499 4.914 -10.592 1.00 96.38 108 GLU A O 1
ATOM 829 N N . HIS A 1 109 ? -8.126 3.607 -12.374 1.00 96.44 109 HIS A N 1
ATOM 830 C CA . HIS A 1 109 ? -9.033 2.552 -11.932 1.00 96.44 109 HIS A CA 1
ATOM 831 C C . HIS A 1 109 ? -8.607 1.948 -10.579 1.00 96.44 109 HIS A C 1
ATOM 833 O O . HIS A 1 109 ? -9.468 1.628 -9.755 1.00 96.44 109 HIS A O 1
ATOM 839 N N . HIS A 1 110 ? -7.301 1.885 -10.289 1.00 96.75 110 HIS A N 1
ATOM 840 C CA . HIS A 1 110 ? -6.790 1.456 -8.987 1.00 96.75 110 HIS A CA 1
ATOM 841 C C . HIS A 1 110 ? -7.181 2.435 -7.873 1.00 96.75 110 HIS A C 1
ATOM 843 O O . HIS A 1 110 ? -7.551 2.008 -6.777 1.00 96.75 110 HIS A O 1
ATOM 849 N N . ALA A 1 111 ? -7.160 3.745 -8.146 1.00 95.38 111 ALA A N 1
ATOM 850 C CA . ALA A 1 111 ? -7.599 4.759 -7.186 1.00 95.38 111 ALA A CA 1
ATOM 851 C C . ALA A 1 111 ? -9.078 4.571 -6.829 1.00 95.38 111 ALA A C 1
ATOM 853 O O . ALA A 1 111 ? -9.451 4.627 -5.656 1.00 95.38 111 ALA A O 1
ATOM 854 N N . HIS A 1 112 ? -9.921 4.264 -7.820 1.00 95.38 112 HIS A N 1
ATOM 855 C CA . HIS A 1 112 ? -11.334 3.988 -7.573 1.00 95.38 112 HIS A CA 1
ATOM 856 C C . HIS A 1 112 ? -11.557 2.763 -6.677 1.00 95.38 112 HIS A C 1
ATOM 858 O O . HIS A 1 112 ? -12.436 2.797 -5.816 1.00 95.38 112 HIS A O 1
ATOM 864 N N . GLN A 1 113 ? -10.741 1.716 -6.802 1.00 94.12 113 GLN A N 1
ATOM 865 C CA . GLN A 1 113 ? -10.840 0.533 -5.939 1.00 94.12 113 GLN A CA 1
ATOM 866 C C . GLN A 1 113 ? -10.446 0.814 -4.478 1.00 94.12 113 GLN A C 1
ATOM 868 O O . GLN A 1 113 ? -10.915 0.130 -3.569 1.00 94.12 113 GLN A O 1
ATOM 873 N N . LEU A 1 114 ? -9.630 1.842 -4.230 1.00 91.44 114 LEU A N 1
ATOM 874 C CA . LEU A 1 114 ? -9.228 2.276 -2.888 1.00 91.44 114 LEU A CA 1
ATOM 875 C C . LEU A 1 114 ? -10.203 3.276 -2.252 1.00 91.44 114 LEU A C 1
ATOM 877 O O . LEU A 1 114 ? -9.979 3.686 -1.114 1.00 91.44 114 LEU A O 1
ATOM 881 N N . GLY A 1 115 ? -11.288 3.642 -2.943 1.00 86.50 115 GLY A N 1
ATOM 882 C CA . GLY A 1 115 ? -12.231 4.718 -2.611 1.00 86.50 115 GLY A CA 1
ATOM 883 C C . GLY A 1 115 ? -12.970 4.634 -1.264 1.00 86.50 115 GLY A C 1
ATOM 884 O O . GLY A 1 115 ? -13.891 5.406 -1.020 1.00 86.50 115 GLY A O 1
ATOM 885 N N . LYS A 1 116 ? -12.582 3.728 -0.359 1.00 85.12 116 LYS A N 1
ATOM 886 C CA . LYS A 1 116 ? -13.081 3.652 1.028 1.00 85.12 116 LYS A CA 1
ATOM 887 C C . LYS A 1 116 ? -11.977 3.638 2.093 1.00 85.12 116 LYS A C 1
ATOM 889 O O . LYS A 1 116 ? -12.281 3.526 3.277 1.00 85.12 116 LYS A O 1
ATOM 894 N N . LEU A 1 117 ? -10.708 3.714 1.699 1.00 86.06 117 LEU A N 1
ATOM 895 C CA . LEU A 1 117 ? -9.564 3.482 2.578 1.00 86.06 117 LEU A CA 1
ATOM 896 C C . LEU A 1 117 ? -8.755 4.759 2.775 1.00 86.06 117 LEU A C 1
ATOM 898 O O . LEU A 1 117 ? -8.421 5.426 1.806 1.00 86.06 117 LEU A O 1
ATOM 902 N N . VAL A 1 118 ? -8.381 5.079 4.015 1.00 87.19 118 VAL A N 1
ATOM 903 C CA . VAL A 1 118 ? -7.464 6.194 4.303 1.00 87.19 118 VAL A CA 1
ATOM 904 C C . VAL A 1 118 ? -6.068 5.811 3.820 1.00 87.19 118 VAL A C 1
ATOM 906 O O . VAL A 1 118 ? -5.398 4.990 4.447 1.00 87.19 118 VAL A O 1
ATOM 909 N N . VAL A 1 119 ? -5.639 6.390 2.696 1.00 91.00 119 VAL A N 1
ATOM 910 C CA . VAL A 1 119 ? -4.392 6.009 2.018 1.00 91.00 119 VAL A CA 1
ATOM 911 C C . VAL A 1 119 ? -3.283 7.039 2.233 1.00 91.00 119 VAL A C 1
ATOM 913 O O . VAL A 1 119 ? -3.472 8.242 2.064 1.00 91.00 119 VAL A O 1
ATOM 916 N N . ASN A 1 120 ? -2.090 6.549 2.540 1.00 90.69 120 ASN A N 1
ATOM 917 C CA . ASN A 1 120 ? -0.833 7.269 2.461 1.00 90.69 120 ASN A CA 1
ATOM 918 C C . ASN A 1 120 ? -0.073 6.809 1.207 1.00 90.69 120 ASN A C 1
ATOM 920 O O . ASN A 1 120 ? 0.454 5.694 1.168 1.00 90.69 120 ASN A O 1
ATOM 924 N N . LEU A 1 121 ? -0.044 7.660 0.182 1.00 93.38 121 LEU A N 1
ATOM 925 C CA . LEU A 1 121 ? 0.681 7.429 -1.063 1.00 93.38 121 LEU A CA 1
ATOM 926 C C . LEU A 1 121 ? 2.178 7.640 -0.825 1.00 93.38 121 LEU A C 1
ATOM 928 O O . LEU A 1 121 ? 2.603 8.673 -0.302 1.00 93.38 121 LEU A O 1
ATOM 932 N N . ILE A 1 122 ? 2.981 6.663 -1.225 1.00 90.06 122 ILE A N 1
ATOM 933 C CA . ILE A 1 122 ? 4.432 6.642 -1.062 1.00 90.06 122 ILE A CA 1
ATOM 934 C C . ILE A 1 122 ? 5.042 6.591 -2.466 1.00 90.06 122 ILE A C 1
ATOM 936 O O . ILE A 1 122 ? 5.119 5.509 -3.054 1.00 90.06 122 ILE A O 1
ATOM 940 N N . PRO A 1 123 ? 5.464 7.736 -3.030 1.00 89.00 123 PRO A N 1
ATOM 941 C CA . PRO A 1 123 ? 6.196 7.759 -4.290 1.00 89.00 123 PRO A CA 1
ATOM 942 C C . PRO A 1 123 ? 7.440 6.874 -4.196 1.00 89.00 123 PRO A C 1
ATOM 944 O O . PRO A 1 123 ? 8.271 7.059 -3.299 1.00 89.00 123 PRO A O 1
ATOM 947 N N . PHE A 1 124 ? 7.554 5.894 -5.093 1.00 87.75 124 PHE A N 1
ATOM 948 C CA . PHE A 1 124 ? 8.672 4.959 -5.080 1.00 87.75 124 PHE A CA 1
ATOM 949 C C . PHE A 1 124 ? 10.005 5.691 -5.270 1.00 87.75 124 PHE A C 1
ATOM 951 O O . PHE A 1 124 ? 10.122 6.602 -6.086 1.00 87.75 124 PHE A O 1
ATOM 958 N N . ASN A 1 125 ? 11.023 5.279 -4.517 1.00 80.00 125 ASN A N 1
ATOM 959 C CA . ASN A 1 125 ? 12.398 5.709 -4.735 1.00 80.00 125 ASN A CA 1
ATOM 960 C C . ASN A 1 125 ? 13.135 4.576 -5.435 1.00 80.00 125 ASN A C 1
ATOM 962 O O . ASN A 1 125 ? 13.253 3.490 -4.872 1.00 80.00 125 ASN A O 1
ATOM 966 N N . SER A 1 126 ? 13.658 4.828 -6.633 1.00 71.50 126 SER A N 1
ATOM 967 C CA . SER A 1 126 ? 14.444 3.815 -7.340 1.00 71.50 126 SER A CA 1
ATOM 968 C C . SER A 1 126 ? 15.681 3.445 -6.521 1.00 71.50 126 SER A C 1
ATOM 970 O O . SER A 1 126 ? 16.427 4.318 -6.078 1.00 71.50 126 SER A O 1
ATOM 972 N N . ILE A 1 127 ? 15.892 2.149 -6.302 1.00 63.88 127 ILE A N 1
ATOM 973 C CA . ILE A 1 127 ? 17.034 1.622 -5.547 1.00 63.88 127 ILE A CA 1
ATOM 974 C C . ILE A 1 127 ? 18.060 1.100 -6.554 1.00 63.88 127 ILE A C 1
ATOM 976 O O . ILE A 1 127 ? 18.146 -0.100 -6.814 1.00 63.88 127 ILE A O 1
ATOM 980 N N . GLY A 1 128 ? 18.789 2.023 -7.186 1.00 60.00 128 GLY A N 1
ATOM 981 C CA . GLY A 1 128 ? 19.765 1.693 -8.230 1.00 60.00 128 GLY A CA 1
ATOM 982 C C . GLY A 1 128 ? 19.173 0.879 -9.394 1.00 60.00 128 GLY A C 1
ATOM 983 O O . GLY A 1 128 ? 17.973 0.917 -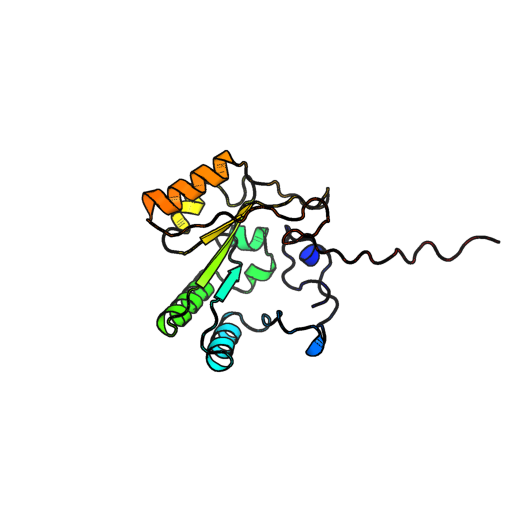9.656 1.00 60.00 128 GLY A O 1
ATOM 984 N N . THR A 1 129 ? 20.018 0.118 -10.093 1.00 52.81 129 THR A N 1
ATOM 985 C CA . THR A 1 129 ? 19.646 -0.727 -11.249 1.00 52.81 129 THR A CA 1
ATOM 986 C C . THR A 1 129 ? 18.947 -2.042 -10.877 1.00 52.81 129 THR A C 1
ATOM 988 O O . THR A 1 129 ? 18.633 -2.834 -11.761 1.00 52.81 129 THR A O 1
ATOM 991 N N . LEU A 1 130 ? 18.709 -2.303 -9.587 1.00 54.69 130 LEU A N 1
ATOM 992 C CA . LEU A 1 130 ? 18.217 -3.596 -9.094 1.00 54.69 130 LEU A CA 1
ATOM 993 C C . LEU A 1 130 ? 16.688 -3.738 -9.133 1.00 54.69 130 LEU A C 1
ATOM 995 O O . LEU A 1 130 ? 16.182 -4.852 -9.027 1.00 54.69 130 LEU A O 1
ATOM 999 N N . SER A 1 131 ? 15.945 -2.636 -9.267 1.00 67.81 131 SER A N 1
ATOM 1000 C CA . SER A 1 131 ? 14.481 -2.663 -9.329 1.00 67.81 131 SER A CA 1
ATOM 1001 C C . SER A 1 131 ? 13.992 -2.584 -10.772 1.00 67.81 131 SER A C 1
ATOM 1003 O O . SER A 1 131 ? 14.333 -1.658 -11.502 1.00 67.81 131 SER A O 1
ATOM 1005 N N . GLN A 1 132 ? 13.120 -3.515 -11.156 1.00 82.75 132 GLN A N 1
ATOM 1006 C CA . GLN A 1 132 ? 12.386 -3.479 -12.428 1.00 82.75 132 GLN A CA 1
ATOM 1007 C C . GLN A 1 132 ? 11.271 -2.417 -12.457 1.00 82.75 132 GLN A C 1
ATOM 1009 O O . GLN A 1 132 ? 10.688 -2.158 -13.508 1.00 82.75 132 GLN A O 1
ATOM 1014 N N . PHE A 1 133 ? 10.945 -1.828 -11.304 1.00 88.25 133 PHE A N 1
ATOM 1015 C CA . PHE A 1 133 ? 9.894 -0.825 -11.179 1.00 88.25 133 PHE A CA 1
ATOM 1016 C C . PHE A 1 133 ? 10.424 0.590 -11.346 1.00 88.25 133 PHE A C 1
ATOM 1018 O O . PHE A 1 133 ? 11.566 0.886 -10.990 1.00 88.25 133 PHE A O 1
ATOM 1025 N N . LYS A 1 134 ? 9.547 1.472 -11.820 1.00 90.31 134 LYS A N 1
ATOM 1026 C CA . LYS A 1 134 ? 9.812 2.897 -11.996 1.00 90.31 134 LYS A CA 1
ATOM 1027 C C . LYS A 1 134 ? 8.924 3.732 -11.072 1.00 90.31 134 LYS A C 1
ATOM 1029 O O . LYS A 1 134 ? 7.841 3.281 -10.692 1.00 90.31 134 LYS A O 1
ATOM 1034 N N . PRO A 1 135 ? 9.384 4.926 -10.669 1.00 90.44 135 PRO A N 1
ATOM 1035 C CA . PRO A 1 135 ? 8.573 5.835 -9.879 1.00 90.44 135 PRO A CA 1
ATOM 1036 C C . PRO A 1 135 ? 7.438 6.399 -10.729 1.00 90.44 135 PRO A C 1
ATOM 1038 O O . PRO A 1 135 ? 7.680 6.878 -11.836 1.00 90.44 135 PRO A O 1
ATOM 1041 N N . THR A 1 136 ? 6.217 6.379 -10.195 1.00 94.44 136 THR A N 1
ATOM 1042 C CA . THR A 1 136 ? 5.086 7.086 -10.804 1.00 94.44 136 THR A CA 1
ATOM 1043 C C . THR A 1 136 ? 5.410 8.572 -10.960 1.00 94.44 136 THR A C 1
ATOM 1045 O O . THR A 1 136 ? 5.936 9.199 -10.036 1.00 94.44 136 THR A O 1
ATOM 1048 N N . SER A 1 137 ? 5.069 9.148 -12.116 1.00 93.62 137 SER A N 1
ATOM 1049 C CA . SER A 1 137 ? 5.261 10.579 -12.376 1.00 93.62 137 SER A CA 1
ATOM 1050 C C . SER A 1 137 ? 4.483 11.458 -11.388 1.00 93.62 137 SER A C 1
ATOM 1052 O O . SER A 1 137 ? 3.394 11.098 -10.938 1.00 93.62 137 SER A O 1
ATOM 1054 N N . GLU A 1 138 ? 4.991 12.654 -11.082 1.00 92.44 138 GLU A N 1
ATOM 1055 C CA . GLU A 1 138 ? 4.301 13.591 -10.179 1.00 92.44 138 GLU A CA 1
ATOM 1056 C C . GLU A 1 138 ? 2.878 13.923 -10.655 1.00 92.44 138 GLU A C 1
ATOM 1058 O O . GLU A 1 138 ? 1.956 14.040 -9.844 1.00 92.44 138 GLU A O 1
ATOM 1063 N N . GLN A 1 139 ? 2.682 14.010 -11.976 1.00 94.94 139 GLN A N 1
ATOM 1064 C CA . GLN A 1 139 ? 1.374 14.242 -12.581 1.00 94.94 139 GLN A CA 1
ATOM 1065 C C . GLN A 1 139 ? 0.404 13.091 -12.290 1.00 94.94 139 GLN A C 1
ATOM 1067 O O . GLN A 1 139 ? -0.733 13.341 -11.887 1.00 94.94 139 GLN A O 1
ATOM 1072 N N . ASN A 1 140 ? 0.851 11.842 -12.440 1.00 96.00 140 ASN A N 1
ATOM 1073 C CA . ASN A 1 140 ? 0.027 10.671 -12.150 1.00 96.00 140 ASN A CA 1
ATOM 1074 C C . ASN A 1 140 ? -0.260 10.553 -10.648 1.00 96.00 140 ASN A C 1
ATOM 1076 O O . ASN A 1 140 ? -1.408 10.322 -10.277 1.00 96.00 140 ASN A O 1
ATOM 1080 N N . VAL A 1 141 ? 0.722 10.816 -9.773 1.00 95.69 141 VAL A N 1
ATOM 1081 C CA . VAL A 1 141 ? 0.486 10.879 -8.317 1.00 95.69 141 VAL A CA 1
ATOM 1082 C C . VAL A 1 141 ? -0.569 11.938 -7.982 1.00 95.69 141 VAL A C 1
ATOM 1084 O O . VAL A 1 141 ? -1.468 11.680 -7.182 1.00 95.69 141 VAL A O 1
ATOM 1087 N N . SER A 1 142 ? -0.497 13.117 -8.609 1.00 94.81 142 SER A N 1
ATOM 1088 C CA . SER A 1 142 ? -1.485 14.183 -8.422 1.00 94.81 142 SER A CA 1
ATOM 1089 C C . SER A 1 142 ? -2.878 13.765 -8.896 1.00 94.81 142 SER A C 1
ATOM 1091 O O . SER A 1 142 ? -3.853 13.993 -8.185 1.00 94.81 142 SER A O 1
ATOM 1093 N N . ASN A 1 143 ? -2.991 13.124 -10.061 1.00 96.06 143 ASN A N 1
ATOM 1094 C CA . ASN A 1 143 ? -4.271 12.647 -10.591 1.00 96.06 143 ASN A CA 1
ATOM 1095 C C . ASN A 1 143 ? -4.880 11.561 -9.693 1.00 96.06 143 ASN A C 1
ATOM 1097 O O . ASN A 1 143 ? -6.049 11.653 -9.321 1.00 96.06 143 ASN A O 1
ATOM 1101 N N . PHE A 1 144 ? -4.070 10.597 -9.252 1.00 96.94 144 PHE A N 1
ATOM 1102 C CA . PHE A 1 144 ? -4.484 9.549 -8.321 1.00 96.94 144 PHE A CA 1
ATOM 1103 C C . PHE A 1 144 ? -4.991 10.136 -6.997 1.00 96.94 144 PHE A C 1
ATOM 1105 O O . PHE A 1 144 ? -6.059 9.771 -6.502 1.00 96.94 144 PHE A O 1
ATOM 1112 N N . HIS A 1 145 ? -4.253 11.104 -6.441 1.00 95.25 145 HIS A N 1
ATOM 1113 C CA . HIS A 1 145 ? -4.652 11.834 -5.237 1.00 95.25 145 HIS A CA 1
ATOM 1114 C C . HIS A 1 145 ? -5.970 12.592 -5.437 1.00 95.25 145 HIS A C 1
ATOM 1116 O O . HIS A 1 145 ? -6.861 12.490 -4.594 1.00 95.25 145 HIS A O 1
ATOM 1122 N N . LYS A 1 146 ? -6.137 13.283 -6.573 1.00 95.44 146 LYS A N 1
ATOM 1123 C CA . LYS A 1 146 ? -7.377 13.995 -6.923 1.00 95.44 146 LYS A CA 1
ATOM 1124 C C . LYS A 1 146 ? -8.578 13.062 -7.014 1.00 95.44 146 LYS A C 1
ATOM 1126 O O . LYS A 1 146 ? -9.661 13.472 -6.612 1.00 95.44 146 LYS A O 1
ATOM 1131 N N . ILE A 1 147 ? -8.418 11.831 -7.497 1.00 96.12 147 ILE A N 1
ATOM 1132 C CA . ILE A 1 147 ? -9.517 10.855 -7.531 1.00 96.12 147 ILE A CA 1
ATOM 1133 C C . ILE A 1 147 ? -9.934 10.485 -6.104 1.00 96.12 147 ILE A C 1
ATOM 1135 O O . ILE A 1 147 ? -11.111 10.605 -5.757 1.00 96.12 147 ILE A O 1
ATOM 1139 N N . LEU A 1 148 ? -8.977 10.100 -5.255 1.00 94.75 148 LEU A N 1
ATOM 1140 C CA . LEU A 1 148 ? -9.250 9.712 -3.866 1.00 94.75 148 LEU A CA 1
ATOM 1141 C C . LEU A 1 148 ? -9.878 10.852 -3.051 1.00 94.75 148 LEU A C 1
ATOM 1143 O O . LEU A 1 148 ? -10.864 10.646 -2.341 1.00 94.75 148 LEU A O 1
ATOM 1147 N N . TRP A 1 149 ? -9.334 12.060 -3.183 1.00 92.69 149 TRP A N 1
ATOM 1148 C CA . TRP A 1 149 ? -9.818 13.234 -2.468 1.00 92.69 149 TRP A CA 1
ATOM 1149 C C . TRP A 1 149 ? -11.110 13.794 -3.071 1.00 92.69 149 TRP A C 1
ATOM 1151 O O . TRP A 1 149 ? -12.086 14.000 -2.362 1.00 92.69 149 TRP A O 1
ATOM 1161 N N . GLY A 1 150 ? -11.134 14.050 -4.377 1.00 91.94 150 GLY A N 1
ATOM 1162 C CA . GLY A 1 150 ? -12.229 14.755 -5.044 1.00 91.94 150 GLY A CA 1
ATOM 1163 C C . GLY A 1 150 ? -13.473 13.900 -5.266 1.00 91.94 150 GLY A C 1
ATOM 1164 O O . GLY A 1 150 ? -14.583 14.409 -5.158 1.00 91.94 150 GLY A O 1
ATOM 1165 N N . THR A 1 151 ? -13.311 12.604 -5.546 1.00 94.06 151 THR A N 1
ATOM 1166 C CA . THR A 1 151 ? -14.460 11.709 -5.775 1.00 94.06 151 THR A CA 1
ATOM 1167 C C . THR A 1 151 ? -14.945 11.108 -4.462 1.00 94.06 151 THR A C 1
ATOM 1169 O O . THR A 1 151 ? -16.127 11.179 -4.131 1.00 94.06 151 THR A O 1
ATOM 1172 N N . TYR A 1 152 ? -14.029 10.536 -3.681 1.00 93.44 152 TYR A N 1
ATOM 1173 C CA . TYR A 1 152 ? -14.385 9.754 -2.496 1.00 93.44 152 TYR A CA 1
ATOM 1174 C C . TYR A 1 152 ? -14.289 10.531 -1.184 1.00 93.44 152 TYR A C 1
ATOM 1176 O O . TYR A 1 152 ? -14.691 10.008 -0.147 1.00 93.44 152 TYR A O 1
ATOM 1184 N N . HIS A 1 153 ? -13.794 11.774 -1.212 1.00 91.25 153 HIS A N 1
ATOM 1185 C CA . HIS A 1 153 ? -13.648 12.624 -0.025 1.00 91.25 153 HIS A CA 1
ATOM 1186 C C . HIS A 1 153 ? -12.793 11.968 1.066 1.00 91.25 153 HIS A C 1
ATOM 1188 O O . HIS A 1 153 ? -12.954 12.231 2.261 1.00 91.25 153 HIS A O 1
ATOM 1194 N N . ILE A 1 154 ? -11.860 11.102 0.657 1.00 87.81 154 ILE A N 1
ATOM 1195 C CA . ILE A 1 154 ? -10.968 10.428 1.586 1.00 87.81 154 ILE A CA 1
ATOM 1196 C C . ILE A 1 154 ? -9.757 11.298 1.854 1.00 87.81 154 ILE A C 1
ATOM 1198 O O . ILE A 1 154 ? -9.115 11.826 0.948 1.00 87.81 154 ILE A O 1
ATOM 1202 N N . ARG A 1 155 ? -9.384 11.380 3.131 1.00 85.31 155 ARG A N 1
ATOM 1203 C CA . ARG A 1 155 ? -8.099 11.934 3.532 1.00 85.31 155 ARG A CA 1
ATOM 1204 C C . ARG A 1 155 ? -6.966 11.076 2.964 1.00 85.31 155 ARG A C 1
ATOM 1206 O O . ARG A 1 155 ? -6.723 9.973 3.446 1.00 85.31 155 ARG A O 1
ATOM 1213 N N . THR A 1 156 ? -6.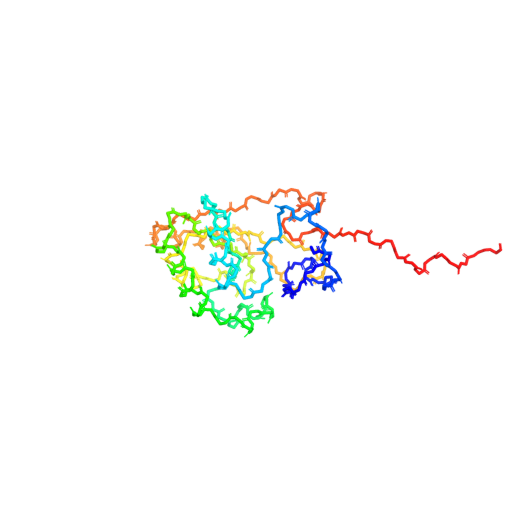245 11.634 2.001 1.00 90.19 156 THR A N 1
ATOM 1214 C CA . THR A 1 156 ? -5.068 11.013 1.389 1.00 90.19 156 THR A CA 1
ATOM 1215 C C . THR A 1 156 ? -3.848 11.899 1.590 1.00 90.19 156 THR A C 1
ATOM 1217 O O . THR A 1 156 ? -3.898 13.104 1.332 1.00 90.19 156 THR A O 1
ATOM 1220 N N . THR A 1 157 ? -2.745 11.311 2.044 1.00 91.06 157 THR A N 1
ATOM 1221 C CA . THR A 1 157 ? -1.448 11.993 2.165 1.00 91.06 157 THR A CA 1
ATOM 1222 C C . THR A 1 157 ? -0.486 11.498 1.096 1.00 91.06 157 THR A C 1
ATOM 1224 O O . THR A 1 157 ? -0.542 10.335 0.713 1.00 91.06 157 THR A O 1
ATOM 1227 N N . VAL A 1 158 ? 0.407 12.370 0.628 1.00 91.56 158 VAL A N 1
ATOM 1228 C CA . VAL A 1 158 ? 1.544 11.988 -0.220 1.00 91.56 158 VAL A CA 1
ATOM 1229 C C . VAL A 1 158 ? 2.810 12.177 0.605 1.00 91.56 158 VAL A C 1
ATOM 1231 O O . VAL A 1 158 ? 3.093 13.283 1.073 1.00 91.56 158 VAL A O 1
ATOM 1234 N N . ARG A 1 159 ? 3.555 11.095 0.838 1.00 85.75 159 ARG A N 1
ATOM 1235 C CA . ARG A 1 159 ? 4.781 11.125 1.639 1.00 85.75 159 ARG A CA 1
ATOM 1236 C C . ARG A 1 159 ? 5.879 11.853 0.862 1.00 85.75 159 ARG A C 1
ATOM 1238 O O . ARG A 1 159 ? 6.227 11.449 -0.244 1.00 85.75 159 ARG A O 1
ATOM 1245 N N . LYS A 1 160 ? 6.450 12.909 1.453 1.00 75.19 160 LYS A N 1
ATOM 1246 C CA . LYS A 1 160 ? 7.640 13.573 0.899 1.00 75.19 160 LYS A CA 1
ATOM 1247 C C . LYS A 1 160 ? 8.833 12.616 0.950 1.00 75.19 160 LYS A C 1
ATOM 1249 O O . LYS A 1 160 ? 9.066 11.977 1.977 1.00 75.19 160 LYS A O 1
ATOM 1254 N N . GLN A 1 161 ? 9.585 12.536 -0.141 1.00 64.62 161 GLN A N 1
ATOM 1255 C CA . GLN A 1 161 ? 10.843 11.798 -0.190 1.00 64.62 161 GLN A CA 1
ATOM 1256 C C . GLN A 1 161 ? 11.886 12.582 0.628 1.00 64.62 161 GLN A C 1
ATOM 1258 O O . GLN A 1 161 ? 12.158 13.743 0.338 1.00 64.62 161 GLN A O 1
ATOM 1263 N N . MET A 1 162 ? 12.419 11.981 1.693 1.00 48.34 162 MET A N 1
ATOM 1264 C CA . MET A 1 162 ? 13.492 12.546 2.522 1.00 48.34 162 MET A CA 1
ATOM 1265 C C . MET A 1 162 ? 14.642 11.534 2.593 1.00 48.34 162 MET A C 1
ATOM 1267 O O . MET A 1 162 ? 14.375 10.340 2.735 1.00 48.34 162 MET A O 1
ATOM 1271 N N . GLY A 1 163 ? 15.895 11.995 2.490 1.00 48.84 163 GLY A N 1
ATOM 1272 C CA . GLY A 1 163 ? 17.091 11.160 2.675 1.00 48.84 163 GLY A CA 1
ATOM 1273 C C . GLY A 1 163 ? 17.546 10.335 1.461 1.00 48.84 163 GLY A C 1
AT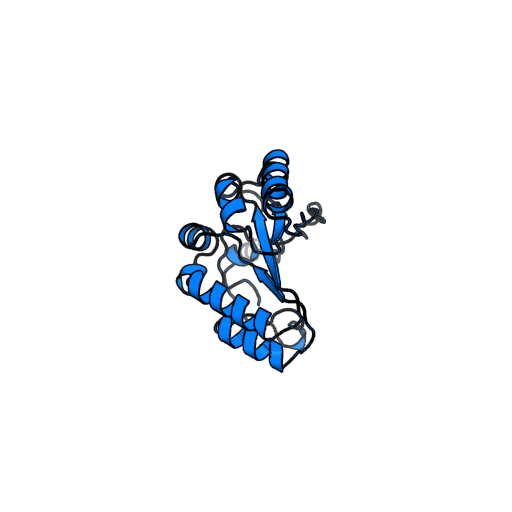OM 1274 O O . GLY A 1 163 ? 18.228 9.325 1.648 1.00 48.84 163 GLY A O 1
ATOM 1275 N N . GLN A 1 164 ? 17.165 10.714 0.232 1.00 50.97 164 GLN A N 1
ATOM 1276 C CA . GLN A 1 164 ? 17.654 10.057 -0.998 1.00 50.97 164 GLN A CA 1
ATOM 1277 C C . GLN A 1 164 ? 19.174 10.193 -1.172 1.00 50.97 164 GLN A C 1
ATOM 1279 O O . GLN A 1 164 ? 19.832 9.286 -1.671 1.00 50.97 164 GLN A O 1
ATOM 1284 N N . ASP A 1 165 ? 19.718 11.314 -0.720 1.00 41.72 165 ASP A N 1
ATOM 1285 C CA . ASP A 1 165 ? 21.133 11.667 -0.687 1.00 41.72 165 ASP A CA 1
ATOM 1286 C C . ASP A 1 165 ? 21.973 10.757 0.224 1.00 41.72 165 ASP A C 1
ATOM 1288 O O . ASP A 1 165 ? 23.181 10.642 0.026 1.00 41.72 165 ASP A O 1
ATOM 1292 N N . ILE A 1 166 ? 21.343 10.057 1.176 1.00 43.03 166 ILE A N 1
ATOM 1293 C CA . ILE A 1 166 ? 22.030 9.213 2.167 1.00 43.03 166 ILE A CA 1
ATOM 1294 C C . ILE A 1 166 ? 21.560 7.748 2.184 1.00 43.03 166 ILE A C 1
ATOM 1296 O O . ILE A 1 166 ? 21.839 7.031 3.142 1.00 43.03 166 ILE A O 1
ATOM 1300 N N . SER A 1 167 ? 20.845 7.276 1.151 1.00 53.06 167 SER A N 1
ATOM 1301 C CA . SER A 1 167 ? 20.235 5.924 1.116 1.00 53.06 167 SER A CA 1
ATOM 1302 C C . SER A 1 167 ? 19.324 5.617 2.322 1.00 53.06 167 SER A C 1
ATOM 1304 O O . SER A 1 167 ? 19.160 4.466 2.726 1.00 53.06 167 SER A O 1
ATOM 1306 N N . GLY A 1 168 ? 18.735 6.655 2.923 1.00 45.94 168 GLY A N 1
ATOM 1307 C CA . GLY A 1 168 ? 17.914 6.565 4.134 1.00 45.94 168 GLY A CA 1
ATOM 1308 C C . GLY A 1 168 ? 16.410 6.546 3.866 1.00 45.94 168 GLY A C 1
ATOM 1309 O O . GLY A 1 168 ? 15.622 6.502 4.812 1.00 45.94 168 GLY A O 1
ATOM 1310 N N . ALA A 1 169 ? 15.979 6.605 2.601 1.00 55.88 169 ALA A N 1
ATOM 1311 C CA . ALA A 1 169 ? 14.558 6.627 2.286 1.00 55.88 169 ALA A CA 1
ATOM 1312 C C . ALA A 1 169 ? 13.897 5.255 2.527 1.00 55.88 169 ALA A C 1
ATOM 1314 O O . ALA A 1 169 ? 14.546 4.208 2.582 1.00 55.88 169 ALA A O 1
ATOM 1315 N N . CYS A 1 170 ? 12.567 5.252 2.658 1.00 52.47 170 CYS A N 1
ATOM 1316 C CA . CYS A 1 170 ? 11.788 4.036 2.898 1.00 52.47 170 CYS A CA 1
ATOM 1317 C C . CYS A 1 170 ? 12.103 2.967 1.833 1.00 52.47 170 CYS A C 1
ATOM 1319 O O . CYS A 1 170 ? 11.938 3.212 0.639 1.00 52.47 170 CYS A O 1
ATOM 1321 N N . GLY A 1 171 ? 12.589 1.803 2.277 1.00 53.06 171 GLY A N 1
ATOM 1322 C CA . GLY A 1 171 ? 12.990 0.688 1.414 1.00 53.06 171 GLY A CA 1
ATOM 1323 C C . GLY A 1 171 ? 14.466 0.656 0.994 1.00 53.06 171 GLY A C 1
ATOM 1324 O O . GLY A 1 171 ? 14.858 -0.337 0.391 1.00 53.06 171 GLY A O 1
ATOM 1325 N N . GLN A 1 172 ? 15.283 1.668 1.322 1.00 52.75 172 GLN A N 1
ATOM 1326 C CA . GLN A 1 172 ? 16.682 1.804 0.868 1.00 52.75 172 GLN A CA 1
ATOM 1327 C C . GLN A 1 172 ? 17.749 1.320 1.865 1.00 52.75 172 GLN A C 1
ATOM 1329 O O . GLN A 1 172 ? 18.933 1.322 1.537 1.00 52.75 172 GLN A O 1
ATOM 1334 N N . LEU A 1 173 ? 17.358 0.880 3.064 1.00 48.94 173 LEU A N 1
ATOM 1335 C CA . LEU A 1 173 ? 18.309 0.437 4.085 1.00 48.94 173 LEU A CA 1
ATOM 1336 C C . LEU A 1 173 ? 18.988 -0.878 3.669 1.00 48.94 173 LEU A C 1
ATOM 1338 O O . LEU A 1 173 ? 18.409 -1.963 3.787 1.00 48.94 173 LEU A O 1
ATOM 1342 N N . VAL A 1 174 ? 20.234 -0.767 3.206 1.00 50.00 174 VAL A N 1
ATOM 1343 C CA . VAL A 1 174 ? 21.140 -1.883 2.915 1.00 50.00 174 VAL A CA 1
ATOM 1344 C C . VAL A 1 174 ? 22.308 -1.817 3.891 1.00 50.00 174 VAL A C 1
ATOM 1346 O O . VAL A 1 174 ? 23.004 -0.809 3.985 1.00 50.00 174 VAL A O 1
ATOM 1349 N N . VAL A 1 175 ? 22.547 -2.906 4.620 1.00 43.41 175 VAL A N 1
ATOM 1350 C CA . VAL A 1 175 ? 23.804 -3.074 5.353 1.00 43.41 175 VAL A CA 1
ATOM 1351 C C . VAL A 1 175 ? 24.872 -3.392 4.310 1.00 43.41 175 VAL A C 1
ATOM 1353 O O . VAL A 1 175 ? 24.798 -4.448 3.681 1.00 43.41 175 VAL A O 1
ATOM 1356 N N . ASN A 1 176 ? 25.846 -2.498 4.113 1.00 38.81 176 ASN A N 1
ATOM 1357 C CA . ASN A 1 176 ? 27.073 -2.818 3.382 1.00 38.81 176 ASN A CA 1
ATOM 1358 C C . ASN A 1 176 ? 27.767 -3.965 4.124 1.00 38.81 176 ASN A C 1
ATOM 1360 O O . ASN A 1 176 ? 28.449 -3.745 5.121 1.00 38.81 176 ASN A O 1
ATOM 1364 N N . ILE A 1 177 ? 27.546 -5.202 3.681 1.00 38.53 177 ILE A N 1
ATOM 1365 C CA . ILE A 1 177 ? 28.330 -6.348 4.131 1.00 38.53 177 ILE A CA 1
ATOM 1366 C C . ILE A 1 177 ? 29.585 -6.324 3.254 1.00 38.53 177 ILE A C 1
ATOM 1368 O O . ILE A 1 177 ? 29.447 -6.531 2.048 1.00 38.53 177 ILE A O 1
ATOM 1372 N N . PRO A 1 178 ? 30.779 -6.031 3.804 1.00 33.78 178 PRO A N 1
ATOM 1373 C CA . PRO A 1 178 ? 31.996 -6.042 3.013 1.00 33.78 178 PRO A CA 1
ATOM 1374 C C . PRO A 1 178 ? 32.177 -7.429 2.402 1.00 33.78 178 PRO A C 1
ATOM 1376 O O . PRO A 1 178 ? 32.044 -8.450 3.086 1.00 33.78 178 PRO A O 1
ATOM 1379 N N . ASP A 1 179 ? 32.439 -7.441 1.101 1.00 34.94 179 ASP A N 1
ATOM 1380 C CA . ASP A 1 179 ? 32.673 -8.641 0.319 1.00 34.94 179 ASP A CA 1
ATOM 1381 C C . ASP A 1 179 ? 33.870 -9.411 0.902 1.00 34.94 179 ASP A C 1
ATOM 1383 O O . ASP A 1 179 ? 35.000 -8.923 0.940 1.00 34.94 179 ASP A O 1
ATOM 1387 N N . LYS A 1 180 ? 33.615 -10.621 1.408 1.00 40.50 180 LYS A N 1
ATOM 1388 C CA . LYS A 1 180 ? 34.643 -11.502 1.983 1.00 40.50 180 LYS A CA 1
ATOM 1389 C C . LYS A 1 180 ? 35.482 -12.217 0.916 1.00 40.50 180 LYS A C 1
ATOM 1391 O O . LYS A 1 180 ? 36.263 -13.094 1.271 1.00 40.50 180 LYS A O 1
ATOM 1396 N N . SER A 1 181 ? 35.356 -11.860 -0.362 1.00 34.09 181 SER A N 1
ATOM 1397 C CA . SER A 1 181 ? 36.129 -12.475 -1.448 1.00 34.09 181 SER A CA 1
ATOM 1398 C C . SER A 1 181 ? 37.488 -11.817 -1.745 1.00 34.09 181 SER A C 1
ATOM 1400 O O . SER A 1 181 ? 38.235 -12.349 -2.560 1.00 34.09 181 SER A O 1
ATOM 1402 N N . LEU A 1 182 ? 37.876 -10.731 -1.058 1.00 35.06 182 LEU A N 1
ATOM 1403 C CA . LEU A 1 182 ? 39.131 -10.000 -1.339 1.00 35.06 182 LEU A CA 1
ATOM 1404 C C . LEU A 1 182 ? 40.228 -10.103 -0.263 1.00 35.06 182 LEU A C 1
ATOM 1406 O O . LEU A 1 182 ? 41.241 -9.416 -0.351 1.00 35.06 182 LEU A O 1
ATOM 1410 N N . ALA A 1 183 ? 40.086 -10.983 0.729 1.00 36.66 183 ALA A N 1
ATOM 1411 C CA . ALA A 1 183 ? 41.094 -11.175 1.776 1.00 36.66 183 ALA A CA 1
ATOM 1412 C C . ALA A 1 183 ? 41.850 -12.503 1.625 1.00 36.66 183 ALA A C 1
ATOM 1414 O O . ALA A 1 183 ? 41.849 -13.306 2.548 1.00 36.66 183 ALA A O 1
ATOM 1415 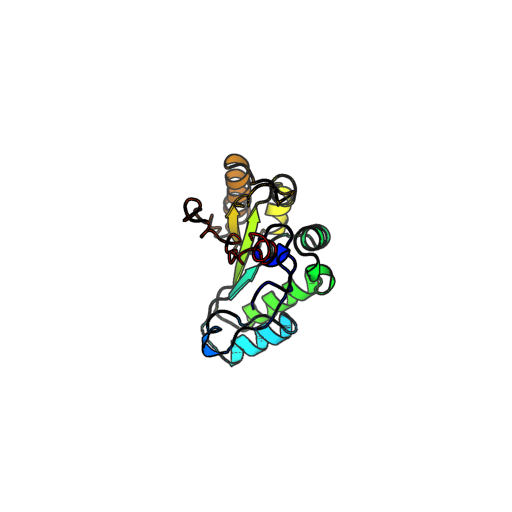N N . MET A 1 184 ? 42.458 -12.763 0.463 1.00 41.00 184 MET A N 1
ATOM 1416 C CA . MET A 1 184 ? 43.513 -13.778 0.317 1.00 41.00 184 MET A CA 1
ATOM 1417 C C . MET A 1 184 ? 44.186 -13.654 -1.053 1.00 41.00 184 MET A C 1
ATOM 1419 O O . MET A 1 184 ? 43.924 -14.434 -1.960 1.00 41.00 184 MET A O 1
ATOM 1423 N N . GLN A 1 185 ? 45.039 -12.646 -1.208 1.00 39.03 185 GLN A N 1
ATOM 1424 C CA . GLN A 1 185 ? 46.178 -12.666 -2.128 1.00 39.03 185 GLN A CA 1
ATOM 1425 C C . GLN A 1 185 ? 46.977 -11.389 -1.909 1.00 39.03 185 GLN A C 1
ATOM 1427 O O . GLN A 1 185 ? 46.426 -10.311 -2.071 1.00 39.03 185 GLN A O 1
ATOM 1432 N N . PHE A 1 186 ? 48.217 -11.545 -1.451 1.00 26.56 186 PHE A N 1
ATOM 1433 C CA . PHE A 1 186 ? 49.455 -10.840 -1.815 1.00 26.56 186 PHE A CA 1
ATOM 1434 C C . PHE A 1 186 ? 50.533 -11.225 -0.772 1.00 26.56 186 PHE A C 1
ATOM 1436 O O . PHE A 1 186 ? 50.170 -11.671 0.316 1.00 26.56 186 PHE A O 1
ATOM 1443 N N . PRO A 1 187 ? 51.818 -11.209 -1.166 1.00 39.09 187 PRO A N 1
ATOM 1444 C CA . PRO A 1 187 ? 52.725 -12.361 -1.103 1.00 39.09 187 PRO A CA 1
ATOM 1445 C C . PRO A 1 187 ? 53.412 -12.604 0.243 1.00 39.09 187 PRO A C 1
ATOM 1447 O O . PRO A 1 187 ? 53.531 -11.651 1.043 1.00 39.09 187 PRO A O 1
#

Radius of gyration: 18.36 Å; chains: 1; bounding box: 68×32×39 Å

Foldseek 3Di:
DQADCQLFLQFPSSVVHDDDDDDPVVPPPPQDDDPNLVSLVVCCVVPPPDAAEAEPAFLDQVLCCVRGVNSVVPDPVVVVVSVVVSVVVHPHHYEYEHEAWPPRHLDQVRLVSCLPHQYEYEFRDHQPPSHPTDTDDPVSVVSSVCCNCVVSVHHYHYDDFDCPVPLPGGRRDDDPPPDPPPPDDDD

pLDDT: mean 73.79, std 19.25, range [26.56, 96.94]

Sequence (187 aa):
QLGCKMGCNFCATGSMGFKNNLSSGEIVEQLVHVGIIHAINKLHNDLPGLNLAFSLHAPAQDIRCQIMPAARAFPLGKLMDSLQDYQSKSLQKIFIEYIMLDGVNDEEHHAHQLGKLVVNLIPFNSIGTLSQFKPTSEQNVSNFHKILWGTYHIRTTVRKQMGQDISGACGQLVVNIPDKSLAMQFP

Organism: Glycine soja (NCBI:txid3848)

Secondary structure (DSSP, 8-state):
-EE-TT--TT-HHHHT-EEEPPPGGG-TT----S-HHHHHHHHHHHSTTPPEEEE---SSHHHHHHH-GGGGGS-HHHHHHHHHHHHHH-SSPEEEEEEEBTTTT-SHHHHHHTTTS-EEEEEPPP-GGG-S--BPPHHHHHHHHHIIIIIT----EEPPP--GGGT-STT--------TTSSS---